Protein AF-A0A2H6FW26-F1 (afdb_monomer_lite)

Sequence (220 aa):
MKNLEIARVFNDIADILEIKGDNPFRIRAYRRAAQNIEGFAKDVAETPPDELKKIPGIGQDLAEKIREYTGTGRLEAYEELKKAVPPGLVSLLSIPGIGPRTAKMLFEKSKIKNIDDLERLAKKGKLRELHGIQAKTEEHILKGIAMIKRRAGRYPLGTVLPLAEDILTRLEKTAPVKDLYLAGSHSLDEIVDAARGLKTTGTSPLLTTQKALLSREDWA

pLDDT: mean 73.08, std 18.83, range [28.03, 91.94]

Secondary structure (DSSP, 8-state):
--HHHHHHHHHHHHHHHHHHT--HHHHHHHHHHHHHHHT-SS-TTTS-HHHHTTSTT--HHHHHHHHHHHHHS--HHHHHHHHHS-HHHHHHHTSTT--HHHHHHHHHHH---SHHHHHHHHHTTGGGGSTT--HHHHHHHHHHHHHHHHHTPPPPHHHHHHHHHHHHHHHHTTS--S------SS-TTSHHHHTT----------------S--TT---

Structure (mmCIF, N/CA/C/O backbone):
data_AF-A0A2H6FW26-F1
#
_entry.id   AF-A0A2H6FW26-F1
#
loop_
_atom_site.group_PDB
_atom_site.id
_atom_site.type_symbol
_atom_site.label_atom_id
_atom_site.label_alt_id
_atom_site.label_comp_id
_atom_site.label_asym_id
_atom_site.label_entity_id
_atom_site.label_seq_id
_atom_site.pdbx_PDB_ins_code
_atom_site.Cartn_x
_atom_site.Cartn_y
_atom_site.Cartn_z
_atom_site.occupancy
_atom_site.B_iso_or_equiv
_atom_site.auth_seq_id
_atom_site.auth_comp_id
_atom_site.auth_asym_id
_atom_site.auth_atom_id
_atom_site.pdbx_PDB_model_num
ATOM 1 N N . MET A 1 1 ? -4.421 -9.009 15.750 1.00 61.38 1 MET A N 1
ATOM 2 C CA . MET A 1 1 ? -4.084 -7.579 15.627 1.00 61.38 1 MET A CA 1
ATOM 3 C C . MET A 1 1 ? -4.414 -7.128 14.220 1.00 61.38 1 MET A C 1
ATOM 5 O O . MET A 1 1 ? -3.653 -7.428 13.304 1.00 61.38 1 MET A O 1
ATOM 9 N N . LYS A 1 2 ? -5.560 -6.465 14.041 1.00 77.12 2 LYS A N 1
ATOM 10 C CA . LYS A 1 2 ? -6.026 -5.990 12.722 1.00 77.12 2 LYS A CA 1
ATOM 11 C C . LYS A 1 2 ? -5.294 -4.724 12.249 1.00 77.12 2 LYS A C 1
ATOM 13 O O . LYS A 1 2 ? -5.394 -4.358 11.082 1.00 77.12 2 LYS A O 1
ATOM 18 N N . ASN A 1 3 ? -4.504 -4.092 13.121 1.00 86.31 3 ASN A N 1
ATOM 19 C CA . ASN A 1 3 ? -3.759 -2.860 12.835 1.00 86.31 3 ASN A CA 1
ATOM 20 C C . ASN A 1 3 ? -2.888 -2.962 11.579 1.00 86.31 3 ASN A C 1
ATOM 22 O O . ASN A 1 3 ? -2.952 -2.089 10.720 1.00 86.31 3 ASN A O 1
ATOM 26 N N . LEU A 1 4 ? -2.107 -4.041 11.445 1.00 85.94 4 LEU A N 1
ATOM 27 C CA . LEU A 1 4 ? -1.225 -4.238 10.289 1.00 85.94 4 LEU A CA 1
ATOM 28 C C . LEU A 1 4 ? -2.008 -4.376 8.980 1.00 85.94 4 LEU A C 1
ATOM 30 O O . LEU A 1 4 ? -1.555 -3.910 7.939 1.00 85.94 4 LEU A O 1
ATOM 34 N N . GLU A 1 5 ? -3.182 -5.001 9.019 1.00 85.81 5 GLU A N 1
ATOM 35 C CA . GLU A 1 5 ? -4.041 -5.139 7.842 1.00 85.81 5 GLU A CA 1
ATOM 36 C C . GLU A 1 5 ? -4.633 -3.788 7.436 1.00 85.81 5 GLU A C 1
ATOM 38 O O . GLU A 1 5 ? -4.546 -3.399 6.274 1.00 85.81 5 GLU A O 1
ATOM 43 N N . ILE A 1 6 ? -5.155 -3.031 8.401 1.00 87.94 6 ILE A N 1
ATOM 44 C CA . ILE A 1 6 ? -5.734 -1.702 8.165 1.00 87.94 6 ILE A CA 1
ATOM 45 C C . ILE A 1 6 ? -4.665 -0.728 7.655 1.00 87.94 6 ILE A C 1
ATOM 47 O O . ILE A 1 6 ? -4.899 -0.002 6.688 1.00 87.94 6 ILE A O 1
ATOM 51 N N . ALA A 1 7 ? -3.469 -0.749 8.248 1.00 90.19 7 ALA A N 1
ATOM 52 C CA . ALA A 1 7 ? -2.340 0.058 7.798 1.00 90.19 7 ALA A CA 1
ATOM 53 C C . ALA A 1 7 ? -1.936 -0.279 6.353 1.00 90.19 7 ALA A C 1
ATOM 55 O O . ALA A 1 7 ? -1.665 0.627 5.563 1.00 90.19 7 ALA A O 1
ATOM 56 N N . ARG A 1 8 ? -1.944 -1.565 5.970 1.00 87.75 8 ARG A N 1
ATOM 57 C CA . ARG A 1 8 ? -1.704 -1.983 4.578 1.00 87.75 8 ARG A CA 1
ATOM 58 C C . ARG A 1 8 ? -2.770 -1.441 3.633 1.00 87.75 8 ARG A C 1
ATOM 60 O O . ARG A 1 8 ? -2.416 -0.819 2.640 1.00 87.75 8 ARG A O 1
ATOM 67 N N . VAL A 1 9 ? -4.051 -1.587 3.969 1.00 88.56 9 VAL A N 1
ATOM 68 C CA . VAL A 1 9 ? -5.153 -1.064 3.141 1.00 88.56 9 VAL A CA 1
ATOM 69 C C . VAL A 1 9 ? -5.041 0.453 2.966 1.00 88.56 9 VAL A C 1
ATOM 71 O O . VAL A 1 9 ? -5.201 0.964 1.861 1.00 88.56 9 VAL A O 1
ATOM 74 N N . PHE A 1 10 ? -4.715 1.187 4.030 1.00 90.56 10 PHE A N 1
ATOM 75 C CA . PHE A 1 10 ? -4.558 2.642 3.967 1.00 90.56 10 PHE A CA 1
ATOM 76 C C . PHE A 1 10 ? -3.344 3.058 3.128 1.00 90.56 10 PHE A C 1
ATOM 78 O O . PHE A 1 10 ? -3.416 4.050 2.398 1.00 90.56 10 PHE A O 1
ATOM 85 N N . ASN A 1 11 ? -2.252 2.293 3.185 1.00 90.06 11 ASN A N 1
ATOM 86 C CA . ASN A 1 11 ? -1.113 2.486 2.294 1.00 90.06 11 ASN A CA 1
ATOM 87 C C . ASN A 1 11 ? -1.492 2.238 0.833 1.00 90.06 11 ASN A C 1
ATOM 89 O O . ASN A 1 11 ? -1.22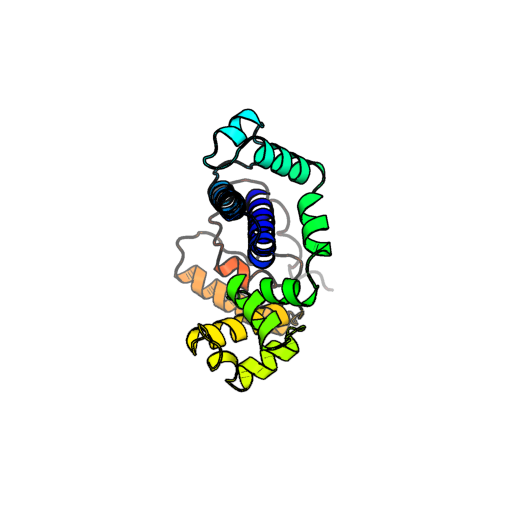7 3.108 0.007 1.00 90.06 11 ASN A O 1
ATOM 93 N N . ASP A 1 12 ? -2.192 1.145 0.530 1.00 87.50 12 ASP A N 1
ATOM 94 C CA . ASP A 1 12 ? -2.624 0.842 -0.836 1.00 87.50 12 ASP A CA 1
ATOM 95 C C . ASP A 1 12 ? -3.547 1.935 -1.402 1.00 87.50 12 ASP A C 1
ATOM 97 O O . ASP A 1 12 ? -3.447 2.302 -2.573 1.00 87.50 12 ASP A O 1
ATOM 101 N N . ILE A 1 13 ? -4.437 2.496 -0.574 1.00 89.06 13 ILE A N 1
ATOM 102 C CA . ILE A 1 13 ? -5.267 3.645 -0.962 1.00 89.06 13 ILE A CA 1
ATOM 103 C C . ILE A 1 13 ? -4.379 4.840 -1.312 1.00 89.06 13 ILE A C 1
ATOM 105 O O . ILE A 1 13 ? -4.580 5.462 -2.354 1.00 89.06 13 ILE A O 1
ATOM 109 N N . ALA A 1 14 ? -3.386 5.158 -0.478 1.00 90.56 14 ALA A N 1
ATOM 110 C CA . ALA A 1 14 ? -2.455 6.246 -0.759 1.00 90.56 14 ALA A CA 1
ATOM 111 C C . ALA A 1 14 ? -1.674 6.016 -2.065 1.00 90.56 14 ALA A C 1
ATOM 113 O O . ALA A 1 14 ? -1.535 6.952 -2.851 1.00 90.56 14 ALA A O 1
ATOM 114 N N . ASP A 1 15 ? -1.223 4.784 -2.318 1.00 87.94 15 ASP A N 1
ATOM 115 C CA . ASP A 1 15 ? -0.546 4.381 -3.554 1.00 87.94 15 ASP A CA 1
ATOM 116 C C . ASP A 1 15 ? -1.432 4.606 -4.787 1.00 87.94 15 ASP A C 1
ATOM 118 O O . ASP A 1 15 ? -1.005 5.220 -5.769 1.00 87.94 15 ASP A O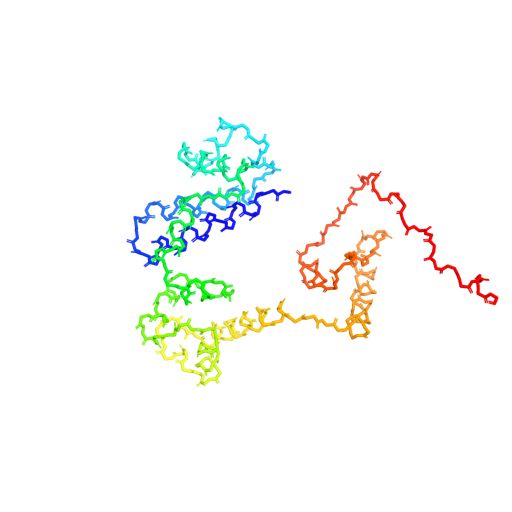 1
ATOM 122 N N . ILE A 1 16 ? -2.694 4.175 -4.726 1.00 86.94 16 ILE A N 1
ATOM 123 C CA . ILE A 1 16 ? -3.657 4.365 -5.816 1.00 86.94 16 ILE A CA 1
ATOM 124 C C . ILE A 1 16 ? -3.939 5.856 -6.055 1.00 86.94 16 ILE A C 1
ATOM 126 O O . ILE A 1 16 ? -3.930 6.313 -7.203 1.00 86.94 16 ILE A O 1
ATOM 130 N N . LEU A 1 17 ? -4.171 6.628 -4.990 1.00 88.12 17 LEU A N 1
ATOM 131 C CA . LEU A 1 17 ? -4.429 8.069 -5.080 1.00 88.12 17 LEU A CA 1
ATOM 132 C C . LEU A 1 17 ? -3.236 8.823 -5.682 1.00 88.12 17 LEU A C 1
ATOM 134 O O . LEU A 1 17 ? -3.426 9.724 -6.500 1.00 88.12 17 LEU A O 1
ATOM 138 N N . GLU A 1 18 ? -2.011 8.430 -5.332 1.00 88.56 18 GLU A N 1
ATOM 139 C CA . GLU A 1 18 ? -0.789 9.017 -5.881 1.00 88.56 18 GLU A CA 1
ATOM 140 C C . GLU A 1 18 ? -0.645 8.744 -7.380 1.00 88.56 18 GLU A C 1
ATOM 142 O O . GLU A 1 18 ? -0.315 9.651 -8.148 1.00 88.56 18 GLU A O 1
ATOM 147 N N . ILE A 1 19 ? -0.974 7.533 -7.835 1.00 84.31 19 ILE A N 1
ATOM 148 C CA . ILE A 1 19 ? -0.934 7.215 -9.267 1.00 84.31 19 ILE A CA 1
ATOM 149 C C . ILE A 1 19 ? -1.975 8.022 -10.047 1.00 84.31 19 ILE A C 1
ATOM 151 O O . ILE A 1 19 ? -1.656 8.585 -11.105 1.00 84.31 19 ILE A O 1
ATOM 155 N N . LYS A 1 20 ? -3.191 8.138 -9.500 1.00 83.06 20 LYS A N 1
ATOM 156 C CA . LYS A 1 20 ? -4.258 8.972 -10.071 1.00 83.06 20 LYS A CA 1
ATOM 157 C C . LYS A 1 20 ? -3.904 10.463 -10.084 1.00 83.06 20 LYS A C 1
ATOM 159 O O . LYS A 1 20 ? -4.521 11.208 -10.836 1.00 83.06 20 LYS A O 1
ATOM 164 N N . GLY A 1 21 ? -2.908 10.890 -9.305 1.00 83.56 21 GLY A N 1
ATOM 165 C CA . GLY A 1 21 ? -2.564 12.302 -9.154 1.00 83.56 21 GLY A CA 1
ATOM 166 C C . GLY A 1 21 ? -3.633 13.080 -8.387 1.00 83.56 21 GLY A C 1
ATOM 167 O O . GLY A 1 21 ? -3.876 14.242 -8.697 1.00 83.56 21 GLY A O 1
ATOM 168 N N . ASP A 1 22 ? -4.297 12.430 -7.425 1.00 88.06 22 ASP A N 1
ATOM 169 C CA . ASP A 1 22 ? -5.278 13.070 -6.544 1.00 88.06 22 ASP A CA 1
ATOM 170 C C . ASP A 1 22 ? -4.577 14.052 -5.574 1.00 88.06 22 ASP A C 1
ATOM 172 O O . ASP A 1 22 ? -3.360 14.253 -5.592 1.00 88.06 22 ASP A O 1
ATOM 176 N N . ASN A 1 23 ? -5.351 14.688 -4.701 1.00 89.81 23 ASN A N 1
ATOM 177 C CA . ASN A 1 23 ? -4.899 15.729 -3.800 1.00 89.81 23 ASN A CA 1
ATOM 178 C C . ASN A 1 23 ? -3.728 15.258 -2.894 1.00 89.81 23 ASN A C 1
ATOM 180 O O . ASN A 1 23 ? -3.915 14.364 -2.056 1.00 89.81 23 ASN A O 1
ATOM 184 N N . PRO A 1 24 ? -2.550 15.921 -2.949 1.00 89.00 24 PRO A N 1
ATOM 185 C CA . PRO A 1 24 ? -1.388 15.596 -2.116 1.00 89.00 24 PRO A CA 1
ATOM 186 C C . PRO A 1 24 ? -1.661 15.606 -0.608 1.00 89.00 24 PRO A C 1
ATOM 188 O O . PRO A 1 24 ? -1.008 14.884 0.146 1.00 89.00 24 PRO A O 1
ATOM 191 N N . PHE A 1 25 ? -2.615 16.417 -0.141 1.00 89.25 25 PHE A N 1
ATOM 192 C CA . PHE A 1 25 ? -3.015 16.444 1.266 1.00 89.25 25 PHE A CA 1
ATOM 193 C C . PHE A 1 25 ? -3.722 15.151 1.679 1.00 89.25 25 PHE A C 1
ATOM 195 O O . PHE A 1 25 ? -3.415 14.618 2.745 1.00 89.25 25 PHE A O 1
ATOM 202 N N . ARG A 1 26 ? -4.597 14.607 0.822 1.00 88.12 26 ARG A N 1
ATOM 203 C CA . ARG A 1 26 ? -5.293 13.336 1.081 1.00 88.12 26 ARG A CA 1
ATOM 204 C C . ARG A 1 26 ? -4.314 12.168 1.085 1.00 88.12 26 ARG A C 1
ATOM 206 O O . ARG A 1 26 ? -4.336 11.374 2.018 1.00 88.12 26 ARG A O 1
ATOM 213 N N . ILE A 1 27 ? -3.405 12.114 0.110 1.00 90.69 27 ILE A N 1
ATOM 214 C CA . ILE A 1 27 ? -2.361 11.076 0.036 1.00 90.69 27 ILE A CA 1
ATOM 215 C C . ILE A 1 27 ? -1.530 11.065 1.328 1.00 90.69 27 ILE A C 1
ATOM 217 O O . ILE A 1 27 ? -1.367 10.023 1.963 1.00 90.69 27 ILE A O 1
ATOM 221 N N . ARG A 1 28 ? -1.062 12.240 1.778 1.00 90.12 28 ARG A N 1
ATOM 222 C CA . ARG A 1 28 ? -0.306 12.361 3.036 1.00 90.12 28 ARG A CA 1
ATOM 223 C C . ARG A 1 28 ? -1.125 11.972 4.265 1.00 90.12 28 ARG A C 1
ATOM 225 O O . ARG A 1 28 ? -0.551 11.412 5.196 1.00 90.12 28 ARG A O 1
ATOM 232 N N . ALA A 1 29 ? -2.426 12.262 4.285 1.00 90.81 29 ALA A N 1
ATOM 233 C CA . ALA A 1 29 ? -3.304 11.873 5.384 1.00 90.81 29 ALA A CA 1
ATOM 234 C C . ALA A 1 29 ? -3.396 10.344 5.510 1.00 90.81 29 ALA A C 1
ATOM 236 O O . ALA A 1 29 ? -3.138 9.821 6.590 1.00 90.81 29 ALA A O 1
ATOM 237 N N . TYR A 1 30 ? -3.640 9.626 4.407 1.00 91.25 30 TYR A N 1
ATOM 238 C CA . TYR A 1 30 ? -3.675 8.157 4.408 1.00 91.25 30 TYR A CA 1
ATOM 239 C C . TYR A 1 30 ? -2.335 7.534 4.820 1.00 91.25 30 TYR A C 1
ATOM 241 O O . TYR A 1 30 ? -2.322 6.622 5.642 1.00 91.25 30 TYR A O 1
ATOM 249 N N . ARG A 1 31 ? -1.203 8.063 4.331 1.00 91.94 31 ARG A N 1
ATOM 250 C CA . ARG A 1 31 ? 0.136 7.589 4.735 1.00 91.94 31 ARG A CA 1
ATOM 251 C C . ARG A 1 31 ? 0.401 7.776 6.226 1.00 91.94 31 ARG A C 1
ATOM 253 O O . ARG A 1 31 ? 0.880 6.859 6.885 1.00 91.94 31 ARG A O 1
ATOM 260 N N . ARG A 1 32 ? 0.084 8.959 6.764 1.00 91.25 32 ARG A N 1
ATOM 261 C CA . ARG A 1 32 ? 0.253 9.242 8.197 1.00 91.25 32 ARG A CA 1
ATOM 262 C C . ARG A 1 32 ? -0.655 8.369 9.049 1.00 91.25 32 ARG A C 1
ATOM 264 O O . ARG A 1 32 ? -0.206 7.847 10.061 1.00 91.25 32 ARG A O 1
ATOM 271 N N . ALA A 1 33 ? -1.902 8.184 8.626 1.00 91.12 33 ALA A N 1
ATOM 272 C CA . ALA A 1 33 ? -2.829 7.297 9.307 1.00 91.12 33 ALA A CA 1
ATOM 273 C C . ALA A 1 33 ? -2.311 5.853 9.314 1.00 91.12 33 ALA A C 1
ATOM 275 O O . ALA A 1 33 ? -2.244 5.259 10.382 1.00 91.12 33 ALA A O 1
ATOM 276 N N . ALA A 1 34 ? -1.850 5.322 8.177 1.00 91.44 34 ALA A N 1
ATOM 277 C CA . ALA A 1 34 ? -1.265 3.984 8.110 1.00 91.44 34 ALA A CA 1
ATOM 278 C C . ALA A 1 34 ? -0.082 3.813 9.080 1.00 91.44 34 ALA A C 1
ATOM 280 O O . ALA A 1 34 ? -0.066 2.865 9.861 1.00 91.44 34 ALA A O 1
ATOM 281 N N . GLN A 1 35 ? 0.856 4.765 9.087 1.00 90.50 35 GLN A N 1
ATOM 282 C CA . GLN A 1 35 ? 2.019 4.741 9.978 1.00 90.50 35 GLN A CA 1
ATOM 283 C C . GLN A 1 35 ? 1.620 4.781 11.460 1.00 90.50 35 GLN A C 1
ATOM 285 O O . GLN A 1 35 ? 2.170 4.046 12.279 1.00 90.50 35 GLN A O 1
ATOM 290 N N . ASN A 1 36 ? 0.652 5.627 11.815 1.00 90.31 36 ASN A N 1
ATOM 291 C CA . ASN A 1 36 ? 0.217 5.762 13.200 1.00 90.31 36 ASN A CA 1
ATOM 292 C C . ASN A 1 36 ? -0.609 4.562 13.671 1.00 90.31 36 ASN A C 1
ATOM 294 O O . ASN A 1 36 ? -0.489 4.191 14.831 1.00 90.31 36 ASN A O 1
ATOM 298 N N . ILE A 1 37 ? -1.391 3.931 12.789 1.00 88.50 37 ILE A N 1
ATOM 299 C CA . ILE A 1 37 ? -2.123 2.688 13.081 1.00 88.50 37 ILE A CA 1
ATOM 300 C C . ILE A 1 37 ? -1.146 1.527 13.294 1.00 88.50 37 ILE A C 1
ATOM 302 O O . ILE A 1 37 ? -1.317 0.746 14.227 1.00 88.50 37 ILE A O 1
ATOM 306 N N . GLU A 1 38 ? -0.112 1.423 12.456 1.00 87.69 38 GLU A N 1
ATOM 307 C CA . GLU A 1 38 ? 0.923 0.392 12.573 1.00 87.69 38 GLU A CA 1
ATOM 308 C C . GLU A 1 38 ? 1.691 0.493 13.900 1.00 87.69 38 GLU A C 1
ATOM 310 O O . GLU A 1 38 ? 1.936 -0.524 14.545 1.00 87.69 38 GLU A O 1
ATOM 315 N N . GLY A 1 39 ? 2.014 1.714 14.337 1.00 83.62 39 GLY A N 1
ATOM 316 C CA . GLY A 1 39 ? 2.676 1.975 15.618 1.00 83.62 39 GLY A CA 1
ATOM 317 C C . GLY A 1 39 ? 1.744 2.042 16.833 1.00 83.62 39 GLY A C 1
ATOM 318 O O . GLY A 1 39 ? 2.217 2.300 17.942 1.00 83.62 39 GLY A O 1
ATOM 319 N N . PHE A 1 40 ? 0.431 1.861 16.660 1.00 84.69 40 PHE A N 1
ATOM 320 C CA . PHE A 1 40 ? -0.523 2.001 17.756 1.00 84.69 40 PHE A CA 1
ATOM 321 C C . PHE A 1 40 ? -0.506 0.766 18.661 1.00 84.69 40 PHE A C 1
ATOM 323 O O . PHE A 1 40 ? -0.671 -0.361 18.198 1.00 84.69 40 PHE A O 1
ATOM 330 N N . ALA A 1 41 ? -0.330 0.986 19.966 1.00 81.25 41 ALA A N 1
ATOM 331 C CA . ALA A 1 41 ? -0.168 -0.090 20.944 1.00 81.25 41 ALA A CA 1
ATOM 332 C C . ALA A 1 41 ? -1.448 -0.911 21.193 1.00 81.25 41 ALA A C 1
ATOM 334 O O . ALA A 1 41 ? -1.362 -2.065 21.605 1.00 81.25 41 ALA A O 1
ATOM 335 N N . LYS A 1 42 ? -2.630 -0.323 20.971 1.00 82.31 42 LYS A N 1
ATOM 336 C CA . LYS A 1 42 ? -3.929 -0.998 21.129 1.00 82.31 42 LYS A CA 1
ATOM 337 C C . LYS A 1 42 ? -4.454 -1.470 19.776 1.00 82.31 42 LYS A C 1
ATOM 339 O O . LYS A 1 42 ? -4.085 -0.910 18.746 1.00 82.31 42 LYS A O 1
ATOM 344 N N . ASP A 1 43 ? -5.343 -2.462 19.761 1.00 82.75 43 ASP A N 1
ATOM 345 C CA . ASP A 1 43 ? -6.017 -2.836 18.515 1.00 82.75 43 ASP A CA 1
ATOM 346 C C . ASP A 1 43 ? -7.005 -1.727 18.115 1.00 82.75 43 ASP A C 1
ATOM 348 O O . ASP A 1 43 ? -7.914 -1.370 18.873 1.00 82.75 43 ASP A O 1
ATOM 352 N N . VAL A 1 44 ? -6.831 -1.158 16.921 1.00 83.06 44 VAL A N 1
ATOM 353 C CA . VAL A 1 44 ? -7.729 -0.111 16.411 1.00 83.06 44 VAL A CA 1
ATOM 354 C C . VAL A 1 44 ? -9.150 -0.634 16.194 1.00 83.06 44 VAL A C 1
ATOM 356 O O . VAL A 1 44 ? -10.085 0.160 16.172 1.00 83.06 44 VAL A O 1
ATOM 359 N N . ALA A 1 45 ? -9.332 -1.954 16.080 1.00 79.56 45 ALA A N 1
ATOM 360 C CA . ALA A 1 45 ? -10.644 -2.584 15.987 1.00 79.56 45 ALA A CA 1
ATOM 361 C C . ALA A 1 45 ? -11.435 -2.545 17.299 1.00 79.56 45 ALA A C 1
ATOM 363 O O . ALA A 1 45 ? -12.662 -2.518 17.263 1.00 79.56 45 ALA A O 1
ATOM 364 N N . GLU A 1 46 ? -10.743 -2.531 18.438 1.00 82.31 46 GLU A N 1
ATOM 365 C CA . GLU A 1 46 ? -11.348 -2.505 19.777 1.00 82.31 46 GLU A CA 1
ATOM 366 C C . GLU A 1 46 ? -11.396 -1.086 20.361 1.00 82.31 46 GLU A C 1
ATOM 368 O O . GLU A 1 46 ? -11.974 -0.848 21.421 1.00 82.31 46 GLU A O 1
ATOM 373 N N . THR A 1 47 ? -10.792 -0.121 19.665 1.00 82.12 47 THR A N 1
ATOM 374 C CA . THR A 1 47 ? -10.674 1.258 20.129 1.00 82.12 47 THR A CA 1
ATOM 375 C C . THR A 1 47 ? -11.918 2.068 19.738 1.00 82.12 47 THR A C 1
ATOM 377 O O . THR A 1 47 ? -12.299 2.085 18.563 1.00 82.12 47 THR A O 1
ATOM 380 N N . PRO A 1 48 ? -12.562 2.783 20.679 1.00 82.19 48 PRO A N 1
ATOM 381 C CA . PRO A 1 48 ? -13.740 3.586 20.376 1.00 82.19 48 PRO A CA 1
ATOM 382 C C . PRO A 1 48 ? -13.411 4.783 19.458 1.00 82.19 48 PRO A C 1
ATOM 384 O O . PRO A 1 48 ? -12.290 5.302 19.485 1.00 82.19 48 PRO A O 1
ATOM 387 N N . PRO A 1 49 ? -14.387 5.294 18.678 1.00 76.50 49 PRO A N 1
ATOM 388 C CA . PRO A 1 49 ? -14.169 6.363 17.693 1.00 76.50 49 PRO A CA 1
ATOM 389 C C . PRO A 1 49 ? -13.531 7.631 18.259 1.00 76.50 49 PRO A C 1
ATOM 391 O O . PRO A 1 49 ? -12.714 8.264 17.594 1.00 76.50 49 PRO A O 1
ATOM 394 N N . ASP A 1 50 ? -13.891 8.001 19.485 1.00 80.75 50 ASP A N 1
ATOM 395 C CA . ASP A 1 50 ? -13.377 9.211 20.127 1.00 80.75 50 ASP A CA 1
ATOM 396 C C . ASP A 1 50 ? -11.911 9.076 20.539 1.00 80.75 50 ASP A C 1
ATOM 398 O O . ASP A 1 50 ? -11.204 10.075 20.642 1.00 80.75 50 ASP A O 1
ATOM 402 N N . GLU A 1 51 ? -11.431 7.848 20.741 1.00 82.56 51 GLU A N 1
ATOM 403 C CA . GLU A 1 51 ? -10.018 7.564 20.981 1.00 82.56 51 GLU A CA 1
ATOM 404 C C . GLU A 1 51 ? -9.250 7.419 19.659 1.00 82.56 51 GLU A C 1
ATOM 406 O O . GLU A 1 51 ? -8.140 7.935 19.552 1.00 82.56 51 GLU A O 1
ATOM 411 N N . LEU A 1 52 ? -9.868 6.865 18.606 1.00 82.56 52 LEU A N 1
ATOM 412 C CA . LEU A 1 52 ? -9.286 6.853 17.255 1.00 82.56 52 LEU A CA 1
ATOM 413 C C . LEU A 1 52 ? -9.020 8.271 16.726 1.00 82.56 52 LEU A C 1
ATOM 415 O O . LEU A 1 52 ? -7.965 8.524 16.153 1.00 82.56 52 LEU A O 1
ATOM 419 N N . LYS A 1 53 ? -9.933 9.218 16.974 1.00 84.38 53 LYS A N 1
ATOM 420 C CA . LYS A 1 53 ? -9.777 10.637 16.596 1.00 84.38 53 LYS A CA 1
ATOM 421 C C . LYS A 1 53 ? -8.644 11.357 17.339 1.00 84.38 53 LYS A C 1
ATOM 423 O O . LYS A 1 53 ? -8.227 12.431 16.913 1.00 84.38 53 LYS A O 1
ATOM 428 N N . LYS A 1 54 ? -8.152 10.805 18.456 1.00 85.06 54 LYS A N 1
ATOM 429 C CA . LYS A 1 54 ? -6.992 11.357 19.181 1.00 85.06 54 LYS A CA 1
ATOM 430 C C . LYS A 1 54 ? -5.670 10.960 18.532 1.00 85.06 54 LYS A C 1
ATOM 432 O O . LYS A 1 54 ? -4.645 11.566 18.838 1.00 85.06 54 LYS A O 1
ATOM 437 N N . ILE A 1 55 ? -5.678 9.962 17.647 1.00 82.94 55 ILE A N 1
ATOM 438 C CA . ILE A 1 55 ? -4.483 9.539 16.927 1.00 82.94 55 ILE A CA 1
ATOM 439 C C . ILE A 1 55 ? -4.115 10.641 15.919 1.00 82.94 55 ILE A C 1
ATOM 441 O O . ILE A 1 55 ? -4.948 11.022 15.089 1.00 82.94 55 ILE A O 1
ATOM 445 N N . PRO A 1 56 ? -2.873 11.159 15.947 1.00 81.94 56 PRO A N 1
ATOM 446 C CA . PRO A 1 56 ? -2.445 12.192 15.014 1.00 81.94 56 PRO A CA 1
ATOM 447 C C . PRO A 1 56 ? -2.709 11.784 13.560 1.00 81.94 56 PRO A C 1
ATOM 449 O O . PRO A 1 56 ? -2.380 10.682 13.134 1.00 81.94 56 PRO A O 1
ATOM 452 N N . GLY A 1 57 ? -3.310 12.669 12.768 1.00 81.62 57 GLY A N 1
ATOM 453 C CA . GLY A 1 57 ? -3.590 12.389 11.357 1.00 81.62 57 GLY A CA 1
ATOM 454 C C . GLY A 1 57 ? -4.794 11.480 11.081 1.00 81.62 57 GLY A C 1
ATOM 455 O O . GLY A 1 57 ? -5.097 11.281 9.907 1.00 81.62 57 GLY A O 1
ATOM 456 N N . ILE A 1 58 ? -5.511 10.992 12.101 1.00 85.69 58 ILE A N 1
ATOM 457 C CA . ILE A 1 58 ? -6.803 10.309 11.941 1.00 85.69 58 ILE A CA 1
ATOM 458 C C . ILE A 1 58 ? -7.924 11.294 12.282 1.00 85.69 58 ILE A C 1
ATOM 460 O O . ILE A 1 58 ? -8.210 11.577 13.440 1.00 85.69 58 ILE A O 1
ATOM 464 N N . GLY A 1 59 ? -8.548 11.849 11.242 1.00 85.19 59 GLY A N 1
ATOM 465 C CA . GLY A 1 59 ? -9.747 12.677 11.377 1.00 85.19 59 GLY A CA 1
ATOM 466 C C . GLY A 1 59 ? -11.030 11.845 11.446 1.00 85.19 59 GLY A C 1
ATOM 467 O O . GLY A 1 59 ? -10.995 10.616 11.444 1.00 85.19 59 GLY A O 1
ATOM 468 N N . GLN A 1 60 ? -12.178 12.526 11.438 1.00 85.50 60 GLN A N 1
ATOM 469 C CA . GLN A 1 60 ? -13.489 11.873 11.478 1.00 85.50 60 GLN A CA 1
ATOM 470 C C . GLN A 1 60 ? -13.715 10.901 10.306 1.00 85.50 60 GLN A C 1
ATOM 472 O O . GLN A 1 60 ? -14.072 9.754 10.551 1.00 85.50 60 GLN A O 1
ATOM 477 N N . ASP A 1 61 ? -13.415 11.319 9.072 1.00 87.12 61 ASP A N 1
ATOM 478 C CA . ASP A 1 61 ? -13.546 10.480 7.865 1.00 87.12 61 ASP A CA 1
ATOM 479 C C . ASP A 1 61 ? -12.711 9.188 7.965 1.00 87.12 61 ASP A C 1
ATOM 481 O O . ASP A 1 61 ? -13.198 8.083 7.745 1.00 87.12 61 ASP A O 1
ATOM 485 N N . LEU A 1 62 ? -11.448 9.300 8.390 1.00 87.88 62 LEU A N 1
ATOM 486 C CA . LEU A 1 62 ? -10.565 8.138 8.525 1.00 87.88 62 LEU A CA 1
ATOM 487 C C . LEU A 1 62 ? -11.000 7.211 9.668 1.00 87.88 62 LEU A C 1
ATOM 489 O O . LEU A 1 62 ? -10.924 5.995 9.515 1.00 87.88 62 LEU A O 1
ATOM 493 N N . ALA A 1 63 ? -11.487 7.757 10.786 1.00 88.12 63 ALA A N 1
ATOM 494 C CA . ALA A 1 63 ? -12.021 6.959 11.889 1.00 88.12 63 ALA A CA 1
ATOM 495 C C . ALA A 1 63 ? -13.288 6.184 11.482 1.00 88.12 63 ALA A C 1
ATOM 497 O O . ALA A 1 63 ? -13.469 5.034 11.885 1.00 88.12 63 ALA A O 1
ATOM 498 N N . GLU A 1 64 ? -14.154 6.782 10.661 1.00 88.12 64 GLU A N 1
ATOM 499 C CA . GLU A 1 64 ? -15.327 6.109 10.095 1.00 88.12 64 GLU A CA 1
ATOM 500 C C . GLU A 1 64 ? -14.918 4.970 9.153 1.00 88.12 64 GLU A C 1
ATOM 502 O O . GLU A 1 64 ? -15.422 3.858 9.299 1.00 88.12 64 GLU A O 1
ATOM 507 N N . LYS A 1 65 ? -13.917 5.188 8.291 1.00 88.06 65 LYS A N 1
ATOM 508 C CA . LYS A 1 65 ? -13.358 4.145 7.409 1.00 88.06 65 LYS A CA 1
ATOM 509 C C . LYS A 1 65 ? -12.724 2.982 8.166 1.00 88.06 65 LYS A C 1
ATOM 511 O O . LYS A 1 65 ? -12.872 1.830 7.767 1.00 88.06 65 LYS A O 1
ATOM 516 N N . ILE A 1 66 ? -12.033 3.260 9.272 1.00 87.06 66 ILE A N 1
ATOM 517 C CA . ILE 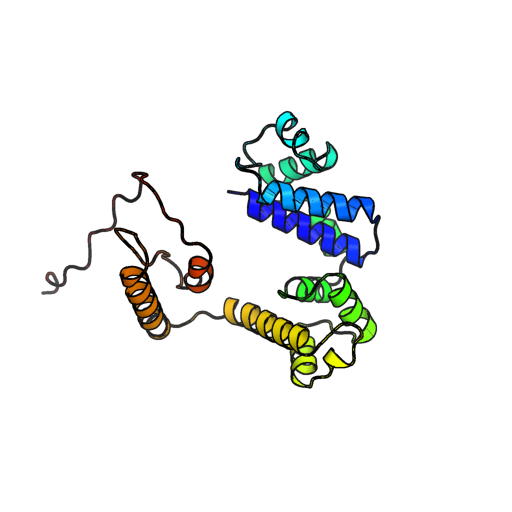A 1 66 ? -11.497 2.205 10.142 1.00 87.06 66 ILE A CA 1
ATOM 518 C C . ILE A 1 66 ? -12.645 1.351 10.688 1.00 87.06 66 ILE A C 1
ATOM 520 O O . ILE A 1 66 ? -12.552 0.128 10.644 1.00 87.06 66 ILE A O 1
ATOM 524 N N . ARG A 1 67 ? -13.745 1.970 11.138 1.00 86.12 67 ARG A N 1
ATOM 525 C CA . ARG A 1 67 ? -14.924 1.236 11.628 1.00 86.12 67 ARG A CA 1
ATOM 526 C C . ARG A 1 67 ? -15.625 0.416 10.555 1.00 86.12 67 ARG A C 1
ATOM 528 O O . ARG A 1 67 ? -16.037 -0.711 10.819 1.00 86.12 67 ARG A O 1
ATOM 535 N N . GLU A 1 68 ? -15.768 0.975 9.362 1.00 87.88 68 GLU A N 1
ATOM 536 C C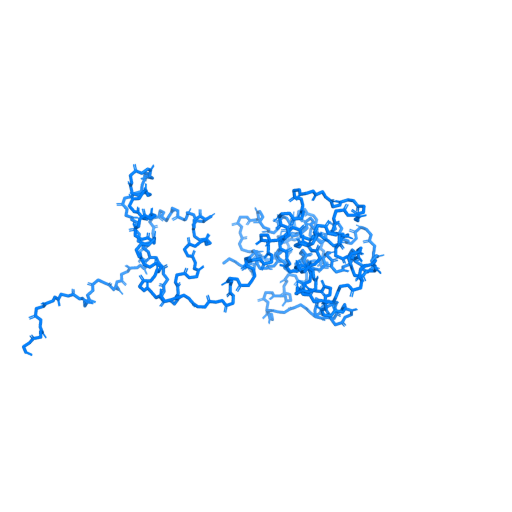A . GLU A 1 68 ? -16.329 0.264 8.214 1.00 87.88 68 GLU A CA 1
ATOM 537 C C . GLU A 1 68 ? -15.526 -1.015 7.941 1.00 87.88 68 GLU A C 1
ATOM 539 O O . GLU A 1 68 ? -16.095 -2.109 7.884 1.00 87.88 68 GLU A O 1
ATOM 544 N N . TYR A 1 69 ? -14.196 -0.897 7.897 1.00 87.31 69 TYR A N 1
ATOM 545 C CA . TYR A 1 69 ? -13.308 -2.034 7.685 1.00 87.31 69 TYR A CA 1
ATOM 546 C C . TYR A 1 69 ? -13.345 -3.040 8.839 1.00 87.31 69 TYR A C 1
ATOM 548 O O . TYR A 1 69 ? -13.319 -4.247 8.607 1.00 87.31 69 TYR A O 1
ATOM 556 N N . THR A 1 70 ? -13.427 -2.595 10.095 1.00 85.06 70 THR A N 1
ATOM 557 C CA . THR A 1 70 ? -13.439 -3.519 11.240 1.00 85.06 70 THR A CA 1
ATOM 558 C C . THR A 1 70 ? -14.750 -4.290 11.359 1.00 85.06 70 THR A C 1
ATOM 560 O O . THR A 1 70 ? -14.708 -5.450 11.778 1.00 85.06 70 THR A O 1
ATOM 563 N N . GLY A 1 71 ? -15.873 -3.682 10.959 1.00 82.69 71 GLY A N 1
ATOM 564 C CA . GLY A 1 71 ? -17.199 -4.301 10.959 1.00 82.69 71 GLY A CA 1
ATOM 565 C C . GLY A 1 71 ? -17.472 -5.199 9.751 1.00 82.69 71 GLY A C 1
ATOM 566 O O . GLY A 1 71 ? -18.010 -6.290 9.915 1.00 82.69 71 GLY A O 1
ATOM 567 N N . THR A 1 72 ? -17.091 -4.772 8.544 1.00 82.50 72 THR A N 1
ATOM 568 C CA . THR A 1 72 ? -17.410 -5.498 7.295 1.00 82.50 72 THR A CA 1
ATOM 569 C C . THR A 1 72 ? -16.243 -6.324 6.748 1.00 82.50 72 THR A C 1
ATOM 571 O O . THR A 1 72 ? -16.438 -7.200 5.905 1.00 82.50 72 THR A O 1
ATOM 574 N N . GLY A 1 73 ? -15.015 -6.050 7.201 1.00 81.62 73 GLY A N 1
ATOM 575 C CA . GLY A 1 73 ? -13.784 -6.602 6.628 1.00 81.62 73 GLY A CA 1
ATOM 576 C C . GLY A 1 73 ? -13.416 -6.008 5.265 1.00 81.62 73 GLY A C 1
ATOM 577 O O . GLY A 1 73 ? -12.481 -6.487 4.623 1.00 81.62 73 GLY A O 1
ATOM 578 N N . ARG A 1 74 ? -14.162 -5.007 4.785 1.00 82.31 74 ARG A N 1
ATOM 579 C CA . ARG A 1 74 ? -13.990 -4.385 3.471 1.00 82.31 74 ARG A CA 1
ATOM 580 C C . ARG A 1 74 ? -14.103 -2.873 3.598 1.00 82.31 74 ARG A C 1
ATOM 582 O O . ARG A 1 74 ? -14.610 -2.350 4.581 1.00 82.31 74 ARG A O 1
ATOM 589 N N . LEU A 1 75 ? -13.565 -2.170 2.612 1.00 86.81 75 LEU A N 1
ATOM 590 C CA . LEU A 1 75 ? -13.692 -0.724 2.521 1.00 86.81 75 LEU A CA 1
ATOM 591 C C . LEU A 1 75 ? -14.179 -0.393 1.117 1.00 86.81 75 LEU A C 1
ATOM 593 O O . LEU A 1 75 ? -13.441 -0.608 0.153 1.00 86.81 75 LEU A O 1
ATOM 597 N N . GLU A 1 76 ? -15.392 0.133 0.995 1.00 85.75 76 GLU A N 1
ATOM 598 C CA . GLU A 1 76 ? -16.017 0.409 -0.303 1.00 85.75 76 GLU A CA 1
ATOM 599 C C . GLU A 1 76 ? -15.149 1.354 -1.136 1.00 85.75 76 GLU A C 1
ATOM 601 O O . GLU A 1 76 ? -14.826 1.073 -2.291 1.00 85.75 76 GLU A O 1
ATOM 606 N N . ALA A 1 77 ? -14.632 2.408 -0.498 1.00 83.94 77 ALA A N 1
ATOM 607 C CA . ALA A 1 77 ? -13.723 3.356 -1.134 1.00 83.94 77 ALA A CA 1
ATOM 608 C C . ALA A 1 77 ? -12.465 2.681 -1.714 1.00 83.94 77 ALA A C 1
ATOM 610 O O . ALA A 1 77 ? -11.957 3.098 -2.753 1.00 83.94 77 ALA A O 1
ATOM 611 N N . TYR A 1 78 ? -11.946 1.633 -1.068 1.00 86.50 78 TYR A N 1
ATOM 612 C CA . TYR A 1 78 ? -10.790 0.894 -1.579 1.00 86.50 78 TYR A CA 1
ATOM 613 C C . TYR A 1 78 ? -11.162 0.006 -2.769 1.00 86.50 78 TYR A C 1
ATOM 615 O O . TYR A 1 78 ? -10.407 -0.067 -3.740 1.00 86.50 78 TYR A O 1
ATOM 623 N N . GLU A 1 79 ? -12.327 -0.643 -2.732 1.00 85.75 79 GLU A N 1
ATOM 624 C CA . GLU A 1 79 ? -12.807 -1.468 -3.843 1.00 85.75 79 GLU A CA 1
ATOM 625 C C . GLU A 1 79 ? -13.099 -0.637 -5.099 1.00 85.75 79 GLU A C 1
ATOM 627 O O . GLU A 1 79 ? -12.731 -1.034 -6.208 1.00 85.75 79 GLU A O 1
ATOM 632 N N . GLU A 1 80 ? -13.706 0.537 -4.941 1.00 86.44 80 GLU A N 1
ATOM 633 C CA . GLU A 1 80 ? -13.938 1.475 -6.042 1.00 86.44 80 GLU A CA 1
ATOM 634 C C . GLU A 1 80 ? -12.625 1.981 -6.644 1.00 86.44 80 GLU A C 1
ATOM 636 O O . GLU A 1 80 ? -12.447 1.983 -7.866 1.00 86.44 80 GLU A O 1
ATOM 641 N N . LEU A 1 81 ? -11.666 2.355 -5.792 1.00 85.19 81 LEU A N 1
ATOM 642 C CA . LEU A 1 81 ? -10.344 2.788 -6.235 1.00 85.19 81 LEU A CA 1
ATOM 643 C C . LEU A 1 81 ? -9.598 1.673 -6.974 1.00 85.19 81 LEU A C 1
ATOM 645 O O . LEU A 1 81 ? -8.971 1.945 -7.997 1.00 85.19 81 LEU A O 1
ATOM 649 N N . LYS A 1 82 ? -9.714 0.421 -6.520 1.00 81.56 82 LYS A N 1
ATOM 650 C CA . LYS A 1 82 ? -9.159 -0.745 -7.220 1.00 81.56 82 LYS A CA 1
ATOM 651 C C . LYS A 1 82 ? -9.752 -0.933 -8.611 1.00 81.56 82 LYS A C 1
ATOM 653 O O . LYS A 1 82 ? -9.001 -1.207 -9.540 1.00 81.56 82 LYS A O 1
ATOM 658 N N . LYS A 1 83 ? -11.068 -0.765 -8.776 1.00 83.19 83 LYS A N 1
ATOM 659 C CA . LYS A 1 83 ? -11.740 -0.880 -10.086 1.00 83.19 83 LYS A CA 1
ATOM 660 C C . LYS A 1 83 ? -11.315 0.222 -11.059 1.00 83.19 83 LYS A C 1
ATOM 662 O O . LYS A 1 83 ? -11.266 -0.011 -12.262 1.00 83.19 83 LYS A O 1
ATOM 667 N N . ALA A 1 84 ? -10.993 1.408 -10.545 1.00 80.06 84 ALA A N 1
ATOM 668 C CA . ALA A 1 84 ? -10.546 2.537 -11.356 1.00 80.06 84 ALA A CA 1
ATOM 669 C C . ALA A 1 84 ? -9.102 2.392 -11.878 1.00 80.06 84 ALA A C 1
ATOM 671 O O . ALA A 1 84 ? -8.703 3.135 -12.777 1.00 80.06 84 ALA A O 1
ATOM 672 N N . VAL A 1 85 ? -8.306 1.472 -11.321 1.00 77.94 85 VAL A N 1
ATOM 673 C CA . VAL A 1 85 ? -6.901 1.271 -11.693 1.00 77.94 85 VAL A CA 1
ATOM 674 C C . VAL A 1 85 ? -6.749 0.004 -12.544 1.00 77.94 85 VAL A C 1
ATOM 676 O O . VAL A 1 85 ? -7.263 -1.049 -12.172 1.00 77.94 85 VAL A O 1
ATOM 679 N N . PRO A 1 86 ? -6.006 0.047 -13.669 1.00 77.88 86 PRO A N 1
ATOM 680 C CA . PRO A 1 86 ? -5.743 -1.144 -14.468 1.00 77.88 86 PRO A CA 1
ATOM 681 C C . PRO A 1 86 ? -5.091 -2.268 -13.641 1.00 77.88 86 PRO A C 1
ATOM 683 O O . PRO A 1 86 ? -4.148 -2.003 -12.890 1.00 77.88 86 PRO A O 1
ATOM 686 N N . PRO A 1 87 ? -5.493 -3.540 -13.827 1.00 72.25 87 PRO A N 1
ATOM 687 C CA . PRO A 1 87 ? -5.004 -4.664 -13.017 1.00 72.25 87 PRO A CA 1
ATOM 688 C C . PRO A 1 87 ? -3.483 -4.852 -13.101 1.00 72.25 87 PRO A C 1
ATOM 690 O O . PRO A 1 87 ? -2.842 -5.269 -12.134 1.00 72.25 87 PRO A O 1
ATOM 693 N N . GLY A 1 88 ? -2.883 -4.483 -14.235 1.00 75.25 88 GLY A N 1
ATOM 694 C CA . GLY A 1 88 ? -1.435 -4.521 -14.401 1.00 75.25 88 GLY A CA 1
ATOM 695 C C . GLY A 1 88 ? -0.689 -3.577 -13.463 1.00 75.25 88 GLY A C 1
ATOM 696 O O . GLY A 1 88 ? 0.353 -3.928 -12.924 1.00 75.25 88 GLY A O 1
ATOM 697 N N . LEU A 1 89 ? -1.256 -2.405 -13.185 1.00 78.50 89 LEU A N 1
ATOM 698 C CA . LEU A 1 89 ? -0.651 -1.419 -12.297 1.00 78.50 89 LEU A CA 1
ATOM 699 C C . LEU A 1 89 ? -0.761 -1.837 -10.822 1.00 78.50 89 LEU A C 1
ATOM 701 O O . LEU A 1 89 ? 0.199 -1.686 -10.070 1.00 78.50 89 LEU A O 1
ATOM 705 N N . VAL A 1 90 ? -1.886 -2.449 -10.436 1.00 77.25 90 VAL A N 1
ATOM 706 C CA . VAL A 1 90 ? -2.064 -3.062 -9.105 1.00 77.25 90 VAL A CA 1
ATOM 707 C C . VAL A 1 90 ? -1.062 -4.203 -8.890 1.00 77.25 90 VAL A C 1
ATOM 709 O O . VAL A 1 90 ? -0.455 -4.323 -7.825 1.00 77.25 90 VAL A O 1
ATOM 712 N N . SER A 1 91 ? -0.827 -5.009 -9.929 1.00 77.62 91 SER A N 1
ATOM 713 C CA . SER A 1 91 ? 0.155 -6.098 -9.891 1.00 77.62 91 SER A CA 1
ATOM 714 C C . SER A 1 91 ? 1.584 -5.578 -9.704 1.00 77.62 91 SER A C 1
ATOM 716 O O . SER A 1 91 ? 2.360 -6.182 -8.970 1.00 77.62 91 SER A O 1
ATOM 718 N N . LEU A 1 92 ? 1.927 -4.444 -10.325 1.00 80.75 92 LEU A N 1
ATOM 719 C CA . LEU A 1 92 ? 3.234 -3.797 -10.164 1.00 80.75 92 LEU A CA 1
ATOM 720 C C . LEU A 1 92 ? 3.426 -3.210 -8.761 1.00 80.75 92 LEU A C 1
ATOM 722 O O . LEU A 1 92 ? 4.494 -3.383 -8.185 1.00 80.75 92 LEU A O 1
ATOM 726 N N . LEU A 1 93 ? 2.401 -2.559 -8.201 1.00 79.81 93 LEU A N 1
ATOM 727 C CA . LEU A 1 93 ? 2.424 -2.030 -6.829 1.00 79.81 93 LEU A CA 1
ATOM 728 C C . LEU A 1 93 ? 2.608 -3.120 -5.769 1.00 79.81 93 LEU A C 1
ATOM 730 O O . LEU A 1 93 ? 3.198 -2.879 -4.722 1.00 79.81 93 LEU A O 1
ATOM 734 N N . SER A 1 94 ? 2.131 -4.332 -6.052 1.00 75.50 94 SER A N 1
ATOM 735 C CA . SER A 1 94 ? 2.287 -5.468 -5.141 1.00 75.50 94 SER A CA 1
ATOM 736 C C . SER A 1 94 ? 3.746 -5.930 -5.018 1.00 75.50 94 SER A C 1
ATOM 738 O O . SER A 1 94 ? 4.069 -6.676 -4.095 1.00 75.50 94 SER A O 1
ATOM 740 N N . ILE A 1 95 ? 4.633 -5.519 -5.939 1.00 79.50 95 ILE A N 1
ATOM 741 C CA . ILE A 1 95 ? 6.046 -5.907 -5.953 1.00 79.50 95 ILE A CA 1
ATOM 742 C C . ILE A 1 95 ? 6.826 -5.068 -4.933 1.00 79.50 95 ILE A C 1
ATOM 744 O O . ILE A 1 95 ? 6.963 -3.853 -5.111 1.00 79.50 95 ILE A O 1
ATOM 748 N N . PRO A 1 96 ? 7.430 -5.699 -3.906 1.00 73.19 96 PRO A N 1
ATOM 749 C CA . PRO A 1 96 ? 8.277 -4.985 -2.963 1.00 73.19 96 PRO A CA 1
ATOM 750 C C . PRO A 1 96 ? 9.411 -4.250 -3.689 1.00 73.19 96 PRO A C 1
ATOM 752 O O . PRO A 1 96 ? 10.137 -4.844 -4.485 1.00 73.19 96 PRO A O 1
ATOM 755 N N . GLY A 1 97 ? 9.575 -2.960 -3.398 1.00 74.44 97 GLY A N 1
ATOM 756 C CA . GLY A 1 97 ? 10.577 -2.102 -4.039 1.00 74.44 97 GLY A CA 1
ATOM 757 C C . GLY A 1 97 ? 10.060 -1.291 -5.232 1.00 74.44 97 GLY A C 1
ATOM 758 O O . GLY A 1 97 ? 10.786 -0.421 -5.713 1.00 74.44 97 GLY A O 1
ATOM 759 N N . ILE A 1 98 ? 8.815 -1.502 -5.674 1.00 79.19 98 ILE A N 1
ATOM 760 C CA . ILE A 1 98 ? 8.154 -0.635 -6.655 1.00 79.19 98 ILE A CA 1
ATOM 761 C C . ILE A 1 98 ? 7.201 0.309 -5.925 1.00 79.19 98 ILE A C 1
ATOM 763 O O . ILE A 1 98 ? 6.145 -0.091 -5.454 1.00 79.19 98 ILE A O 1
ATOM 767 N N . GLY A 1 99 ? 7.579 1.584 -5.852 1.00 80.19 99 GLY A N 1
ATOM 768 C CA . GLY A 1 99 ? 6.692 2.640 -5.366 1.00 80.19 99 GLY A CA 1
ATOM 769 C C . GLY A 1 99 ? 5.702 3.126 -6.438 1.00 80.19 99 GLY A C 1
ATOM 770 O O . GLY A 1 99 ? 5.903 2.869 -7.629 1.00 80.19 99 GLY A O 1
ATOM 771 N N . PRO A 1 100 ? 4.687 3.915 -6.053 1.00 81.75 100 PRO A N 1
ATOM 772 C CA . PRO A 1 100 ? 3.606 4.372 -6.933 1.00 81.75 100 PRO A CA 1
ATOM 773 C C . PRO A 1 100 ? 4.117 5.228 -8.094 1.00 81.75 100 PRO A C 1
ATOM 775 O O . PRO A 1 100 ? 3.712 5.043 -9.243 1.00 81.75 100 PRO A O 1
ATOM 778 N N . ARG A 1 101 ? 5.099 6.097 -7.835 1.00 80.75 101 ARG A N 1
ATOM 779 C CA . ARG A 1 101 ? 5.767 6.901 -8.869 1.00 80.75 101 ARG A CA 1
ATOM 780 C C . ARG A 1 101 ? 6.480 6.038 -9.914 1.00 80.75 101 ARG A C 1
ATOM 782 O O . ARG A 1 101 ? 6.378 6.302 -11.111 1.00 80.75 101 ARG A O 1
ATOM 789 N N . THR A 1 102 ? 7.182 4.998 -9.464 1.00 81.44 102 THR A N 1
ATOM 790 C CA . THR A 1 102 ? 7.891 4.058 -10.342 1.00 81.44 102 THR A CA 1
ATOM 791 C C . THR A 1 102 ? 6.903 3.189 -11.114 1.00 81.44 102 THR A C 1
ATOM 793 O O . THR A 1 102 ? 7.065 3.026 -12.319 1.00 81.44 102 THR A O 1
ATOM 796 N N . ALA A 1 103 ? 5.847 2.693 -10.462 1.00 83.62 103 ALA A N 1
ATOM 797 C CA . ALA A 1 103 ? 4.785 1.913 -11.095 1.00 83.62 103 ALA A CA 1
ATOM 798 C C . ALA A 1 103 ? 4.102 2.703 -12.221 1.00 83.62 103 ALA A C 1
ATOM 800 O O . ALA A 1 103 ? 3.980 2.202 -13.339 1.00 83.62 103 ALA A O 1
ATOM 801 N N . LYS A 1 104 ? 3.746 3.970 -11.961 1.00 82.00 104 LYS A N 1
ATOM 802 C CA . LYS A 1 104 ? 3.187 4.880 -12.970 1.00 82.00 104 LYS A CA 1
ATOM 803 C C . LYS A 1 104 ? 4.140 5.072 -14.150 1.00 82.00 104 LYS A C 1
ATOM 805 O O . LYS A 1 104 ? 3.737 4.899 -15.295 1.00 82.00 104 LYS A O 1
ATOM 810 N N . MET A 1 105 ? 5.417 5.347 -13.880 1.00 82.56 105 MET A N 1
ATOM 811 C CA . MET A 1 105 ? 6.424 5.516 -14.930 1.00 82.56 105 MET A CA 1
ATOM 812 C C . MET A 1 105 ? 6.607 4.248 -15.781 1.00 82.56 105 MET A C 1
ATOM 814 O O . MET A 1 105 ? 6.709 4.349 -17.002 1.00 82.56 105 MET A O 1
ATOM 818 N N . LEU A 1 106 ? 6.650 3.065 -15.162 1.00 81.44 106 LEU A N 1
ATOM 819 C CA . LEU A 1 106 ? 6.778 1.779 -15.860 1.00 81.44 106 LEU A CA 1
ATOM 820 C C . LEU A 1 106 ? 5.559 1.488 -16.742 1.00 81.44 106 LEU A C 1
ATOM 822 O O . LEU A 1 106 ? 5.706 0.985 -17.860 1.00 81.44 106 LEU A O 1
ATOM 826 N N . PHE A 1 107 ? 4.369 1.837 -16.256 1.00 81.31 107 PHE A N 1
ATOM 827 C CA . PHE A 1 107 ? 3.126 1.675 -16.996 1.00 81.31 107 PHE A CA 1
ATOM 828 C C . PHE A 1 107 ? 3.042 2.634 -18.194 1.00 81.31 107 PHE A C 1
ATOM 830 O O . PHE A 1 107 ? 2.727 2.200 -19.300 1.00 81.31 107 PHE A O 1
ATOM 837 N N . GLU A 1 108 ? 3.386 3.912 -18.010 1.00 78.94 108 GLU A N 1
ATOM 838 C CA . GLU A 1 108 ? 3.321 4.934 -19.066 1.00 78.94 108 GLU A CA 1
ATOM 839 C C . GLU A 1 108 ? 4.433 4.781 -20.116 1.00 78.94 108 GLU A C 1
ATOM 841 O O . GLU A 1 108 ? 4.154 4.783 -21.315 1.00 78.94 108 GLU A O 1
ATOM 846 N N . LYS A 1 109 ? 5.697 4.629 -19.690 1.00 76.31 109 LYS A N 1
ATOM 847 C CA . LYS A 1 109 ? 6.854 4.624 -20.605 1.00 76.31 109 LYS A CA 1
ATOM 848 C C . LYS A 1 109 ? 7.100 3.271 -21.255 1.00 76.31 109 LYS A C 1
ATOM 850 O O . LYS A 1 109 ? 7.409 3.209 -22.441 1.00 76.31 109 LYS A O 1
ATOM 855 N N . SER A 1 110 ? 6.968 2.192 -20.489 1.00 68.88 110 SER A N 1
ATOM 856 C CA . SER A 1 110 ? 7.348 0.852 -20.946 1.00 68.88 110 SER A CA 1
ATOM 857 C C . SER A 1 110 ? 6.146 -0.020 -21.310 1.00 68.88 110 SER A C 1
ATOM 859 O O . SER A 1 110 ? 6.339 -1.151 -21.754 1.00 68.88 110 SER A O 1
ATOM 861 N N . LYS A 1 111 ? 4.911 0.488 -21.134 1.00 70.31 111 LYS A N 1
ATOM 862 C CA . LYS A 1 111 ? 3.642 -0.231 -21.372 1.00 70.31 111 LYS A CA 1
ATOM 863 C C . LYS A 1 111 ? 3.606 -1.616 -20.716 1.00 70.31 111 LYS A C 1
ATOM 865 O O . LYS A 1 111 ? 2.952 -2.531 -21.216 1.00 70.31 111 LYS A O 1
ATOM 870 N N . ILE A 1 112 ? 4.318 -1.771 -19.600 1.00 74.06 112 ILE A N 1
ATOM 871 C CA . ILE A 1 112 ? 4.412 -3.031 -18.867 1.00 74.06 112 ILE A CA 1
ATOM 872 C C . ILE A 1 112 ? 3.080 -3.246 -18.164 1.00 74.06 112 ILE A C 1
ATOM 874 O O . ILE A 1 112 ? 2.693 -2.461 -17.298 1.00 74.06 112 ILE A O 1
ATOM 878 N N . LYS A 1 113 ? 2.376 -4.309 -18.547 1.00 70.06 113 LYS A N 1
ATOM 879 C CA . LYS A 1 113 ? 1.095 -4.683 -17.938 1.00 70.06 113 LYS A CA 1
ATOM 880 C C . LYS A 1 113 ? 1.238 -5.858 -16.978 1.00 70.06 113 LYS A C 1
ATOM 882 O O . LYS A 1 113 ? 0.424 -5.985 -16.076 1.00 70.06 113 LYS A O 1
ATOM 887 N N . ASN A 1 114 ? 2.274 -6.681 -17.144 1.00 76.12 114 ASN A N 1
ATOM 888 C CA . ASN A 1 114 ? 2.413 -7.944 -16.427 1.00 76.12 114 ASN A CA 1
ATOM 889 C C . ASN A 1 114 ? 3.763 -8.045 -15.706 1.00 76.12 114 ASN A C 1
ATOM 891 O O . ASN A 1 114 ? 4.766 -7.468 -16.133 1.00 76.12 114 ASN A O 1
ATOM 895 N N . ILE A 1 115 ? 3.790 -8.846 -14.638 1.00 79.75 115 ILE A N 1
ATOM 896 C CA . ILE A 1 115 ? 4.998 -9.131 -13.848 1.00 79.75 115 ILE A CA 1
ATOM 897 C C . ILE A 1 115 ? 6.084 -9.786 -14.719 1.00 79.75 115 ILE A C 1
ATOM 899 O O . ILE A 1 115 ? 7.260 -9.451 -14.594 1.00 79.75 115 ILE A O 1
ATOM 903 N N . ASP A 1 116 ? 5.704 -10.666 -15.649 1.00 81.44 116 ASP A N 1
ATOM 904 C CA . ASP A 1 116 ? 6.658 -11.342 -16.538 1.00 81.44 116 ASP A CA 1
ATOM 905 C C . ASP A 1 116 ? 7.337 -10.380 -17.519 1.00 81.44 116 ASP A C 1
ATOM 907 O O . ASP A 1 116 ? 8.537 -10.488 -17.777 1.00 81.44 116 ASP A O 1
ATOM 911 N N . ASP A 1 117 ? 6.594 -9.402 -18.045 1.00 82.00 117 ASP A N 1
ATOM 912 C CA . ASP A 1 117 ? 7.159 -8.380 -18.928 1.00 82.00 117 ASP A CA 1
ATOM 913 C C . ASP A 1 117 ? 8.181 -7.520 -18.176 1.00 82.00 117 ASP A C 1
ATOM 915 O O . ASP A 1 117 ? 9.259 -7.235 -18.710 1.00 82.00 117 ASP A O 1
ATOM 919 N N . LEU A 1 118 ? 7.872 -7.168 -16.922 1.00 83.44 118 LEU A N 1
ATOM 920 C CA . LEU A 1 118 ? 8.796 -6.464 -16.040 1.00 83.44 118 LEU A CA 1
ATOM 921 C C . LEU A 1 118 ? 10.063 -7.290 -15.790 1.00 83.44 118 LEU A C 1
ATOM 923 O O . LEU A 1 118 ? 11.168 -6.764 -15.916 1.00 83.44 118 LEU A O 1
ATOM 927 N N . GLU A 1 119 ? 9.918 -8.580 -15.482 1.00 85.06 119 GLU A N 1
ATOM 928 C CA . GLU A 1 119 ? 11.045 -9.475 -15.214 1.00 85.06 119 GLU A CA 1
ATOM 929 C C . GLU A 1 119 ? 11.978 -9.590 -16.423 1.00 85.06 119 GLU A C 1
ATOM 931 O O . GLU A 1 119 ? 13.199 -9.506 -16.276 1.00 85.06 119 GLU A O 1
ATOM 936 N N . ARG A 1 120 ? 11.428 -9.737 -17.636 1.00 85.06 120 ARG A N 1
ATOM 937 C CA . ARG A 1 120 ? 12.243 -9.793 -18.859 1.00 85.06 120 ARG A CA 1
ATOM 938 C C . ARG A 1 120 ? 13.030 -8.505 -19.078 1.00 85.06 120 ARG A C 1
ATOM 940 O O . ARG A 1 120 ? 14.175 -8.573 -19.519 1.00 85.06 120 ARG A O 1
ATOM 947 N N . LEU A 1 121 ? 12.427 -7.344 -18.826 1.00 83.25 121 LEU A N 1
ATOM 948 C CA . LEU A 1 121 ? 13.099 -6.053 -18.997 1.00 83.25 121 LEU A CA 1
ATOM 949 C C . LEU A 1 121 ? 14.170 -5.827 -17.928 1.00 83.25 121 LEU A C 1
ATOM 951 O O . LEU A 1 121 ? 15.266 -5.383 -18.270 1.00 83.25 121 LEU A O 1
ATOM 955 N N . ALA A 1 122 ? 13.888 -6.214 -16.683 1.00 84.44 122 ALA A N 1
ATOM 956 C CA . ALA A 1 122 ? 14.843 -6.174 -15.580 1.00 84.44 122 ALA A CA 1
ATOM 957 C C . ALA A 1 122 ? 16.050 -7.091 -15.838 1.00 84.44 122 ALA A C 1
ATOM 959 O O . ALA A 1 122 ? 17.194 -6.680 -15.689 1.00 84.44 122 ALA A O 1
ATOM 960 N N . LYS A 1 123 ? 15.819 -8.321 -16.319 1.00 84.25 123 LYS A N 1
ATOM 961 C CA . LYS A 1 123 ? 16.894 -9.267 -16.678 1.00 84.25 123 LYS A CA 1
ATOM 962 C C . LYS A 1 123 ? 17.759 -8.785 -17.841 1.00 84.25 123 LYS A C 1
ATOM 964 O O . LYS A 1 123 ? 18.936 -9.117 -17.905 1.00 84.25 123 LYS A O 1
ATOM 969 N N . LYS A 1 124 ? 17.183 -8.009 -18.763 1.00 84.25 124 LYS A N 1
ATOM 970 C CA . LYS A 1 124 ? 17.901 -7.409 -19.898 1.00 84.25 124 LYS A CA 1
ATOM 971 C C . LYS A 1 124 ? 18.627 -6.107 -19.533 1.00 84.25 124 LYS A C 1
ATOM 973 O O . LYS A 1 124 ? 19.204 -5.497 -20.424 1.00 84.25 124 LYS A O 1
ATOM 978 N N . GLY A 1 125 ? 18.567 -5.654 -18.275 1.00 80.62 125 GLY A N 1
ATOM 979 C CA . GLY A 1 125 ? 19.176 -4.395 -17.830 1.00 80.62 125 GLY A CA 1
ATOM 980 C C . GLY A 1 125 ? 18.487 -3.136 -18.367 1.00 80.62 125 GLY A C 1
ATOM 981 O O . GLY A 1 125 ? 18.983 -2.029 -18.167 1.00 80.62 125 GLY A O 1
ATOM 982 N N . LYS A 1 126 ? 17.345 -3.284 -19.053 1.00 79.88 126 LYS A N 1
ATOM 983 C CA . LYS A 1 126 ? 16.642 -2.180 -19.726 1.00 79.88 126 LYS A CA 1
ATOM 984 C C . LYS A 1 126 ? 15.900 -1.271 -18.755 1.00 79.88 126 LYS A C 1
ATOM 986 O O . LYS A 1 126 ? 15.507 -0.173 -19.133 1.00 79.88 126 LYS A O 1
ATOM 991 N N . LEU A 1 127 ? 15.694 -1.695 -17.505 1.00 78.81 127 LEU A N 1
ATOM 992 C CA . LEU A 1 127 ? 15.067 -0.823 -16.513 1.00 78.81 127 LEU A CA 1
ATOM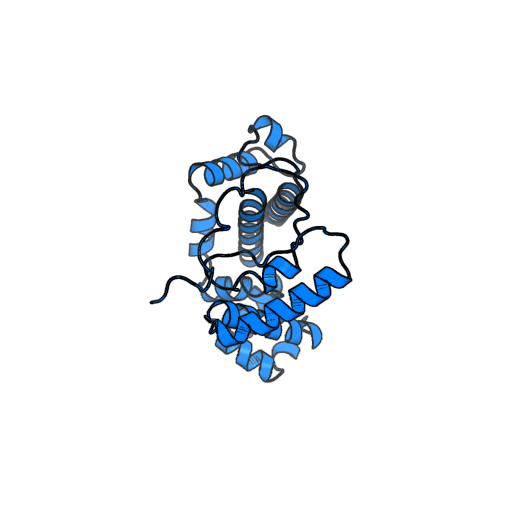 993 C C . LEU A 1 127 ? 15.998 0.317 -16.095 1.00 78.81 127 LEU A C 1
ATOM 995 O O . LEU A 1 127 ? 15.501 1.378 -15.738 1.00 78.81 127 LEU A O 1
ATOM 999 N N . ARG A 1 128 ? 17.321 0.144 -16.212 1.00 79.62 128 ARG A N 1
ATOM 1000 C CA . ARG A 1 128 ? 18.328 1.174 -15.891 1.00 79.62 128 ARG A CA 1
ATOM 1001 C C . ARG A 1 128 ? 18.290 2.386 -16.819 1.00 79.62 128 ARG A C 1
ATOM 1003 O O . ARG A 1 128 ? 18.755 3.455 -16.445 1.00 79.62 128 ARG A O 1
ATOM 1010 N N . GLU A 1 129 ? 17.744 2.224 -18.022 1.00 78.44 129 GLU A N 1
ATOM 1011 C CA . GLU A 1 129 ? 17.569 3.316 -18.988 1.00 78.44 129 GLU A CA 1
ATOM 1012 C C . GLU A 1 129 ? 16.464 4.294 -18.544 1.00 78.44 129 GLU A C 1
ATOM 1014 O O . GLU A 1 129 ? 16.368 5.416 -19.045 1.00 78.44 129 GLU A O 1
ATOM 1019 N N . LEU A 1 130 ? 15.623 3.894 -17.583 1.00 77.75 130 LEU A N 1
ATOM 1020 C CA . LEU A 1 130 ? 14.556 4.729 -17.050 1.00 77.75 130 LEU A CA 1
ATOM 1021 C C . LEU A 1 130 ? 15.069 5.625 -15.919 1.00 77.75 130 LEU A C 1
ATOM 1023 O O . LEU A 1 130 ? 15.706 5.183 -14.963 1.00 77.75 130 LEU A O 1
ATOM 1027 N N . HIS A 1 131 ? 14.712 6.906 -16.004 1.00 71.06 131 HIS A N 1
ATOM 1028 C CA . HIS A 1 131 ? 15.077 7.914 -15.014 1.00 71.06 131 HIS A CA 1
ATOM 1029 C C . HIS A 1 131 ? 14.645 7.505 -13.593 1.00 71.06 131 HIS A C 1
ATOM 1031 O O . HIS A 1 131 ? 13.456 7.346 -13.324 1.00 71.06 131 HIS A O 1
ATOM 1037 N N . GLY A 1 132 ? 15.613 7.358 -12.683 1.00 74.12 132 GLY A N 1
ATOM 1038 C CA . GLY A 1 132 ? 15.378 6.995 -11.280 1.00 74.12 132 GLY A CA 1
ATOM 1039 C C . GLY A 1 132 ? 15.535 5.506 -10.944 1.00 74.12 132 GLY A C 1
ATOM 1040 O O . GLY A 1 132 ? 15.444 5.154 -9.769 1.00 74.12 132 GLY A O 1
ATOM 1041 N N . ILE A 1 133 ? 15.811 4.631 -11.921 1.00 79.56 133 ILE A N 1
ATOM 1042 C CA . ILE A 1 133 ? 16.123 3.218 -11.662 1.00 79.56 133 ILE A CA 1
ATOM 1043 C C . ILE A 1 133 ? 17.630 2.996 -11.787 1.00 79.56 133 ILE A C 1
ATOM 1045 O O . ILE A 1 133 ? 18.211 3.082 -12.863 1.00 79.56 133 ILE A O 1
ATOM 1049 N N . GLN A 1 134 ? 18.266 2.678 -10.663 1.00 83.38 134 GLN A N 1
ATOM 1050 C CA . GLN A 1 134 ? 19.674 2.289 -10.614 1.00 83.38 134 GLN A CA 1
ATOM 1051 C C . GLN A 1 134 ? 19.814 0.765 -10.558 1.00 83.38 134 GLN A C 1
ATOM 1053 O O . GLN A 1 134 ? 18.848 0.053 -10.279 1.00 83.38 134 GLN A O 1
ATOM 1058 N N . ALA A 1 135 ? 21.037 0.258 -10.745 1.00 83.00 135 ALA A N 1
ATOM 1059 C CA . ALA A 1 135 ? 21.332 -1.176 -10.676 1.00 83.00 135 ALA A CA 1
ATOM 1060 C C . ALA A 1 135 ? 20.832 -1.828 -9.371 1.00 83.00 135 ALA A C 1
ATOM 1062 O O . ALA A 1 135 ? 20.251 -2.908 -9.403 1.00 83.00 135 ALA A O 1
ATOM 1063 N N . LYS A 1 136 ? 20.973 -1.132 -8.234 1.00 84.00 136 LYS A N 1
ATOM 1064 C CA . LYS A 1 136 ? 20.483 -1.609 -6.932 1.00 84.00 136 LYS A CA 1
ATOM 1065 C C . LYS A 1 136 ? 18.956 -1.714 -6.889 1.00 84.00 136 LYS A C 1
ATOM 1067 O O . LYS A 1 136 ? 18.418 -2.698 -6.394 1.00 84.00 136 LYS A O 1
ATOM 1072 N N . THR A 1 137 ? 18.251 -0.726 -7.435 1.00 82.44 137 THR A N 1
ATOM 1073 C CA . THR A 1 137 ? 16.784 -0.740 -7.517 1.00 82.44 137 THR A CA 1
ATOM 1074 C C . THR A 1 137 ? 16.297 -1.867 -8.423 1.00 82.44 137 THR A C 1
ATOM 1076 O O . THR A 1 137 ? 15.364 -2.574 -8.063 1.00 82.44 137 THR A O 1
ATOM 1079 N N . GLU A 1 138 ? 16.949 -2.088 -9.566 1.00 84.31 138 GLU A N 1
ATOM 1080 C CA . GLU A 1 138 ? 16.631 -3.201 -10.468 1.00 84.31 138 GLU A CA 1
ATOM 1081 C C . GLU A 1 138 ? 16.839 -4.565 -9.792 1.00 84.31 138 GLU A C 1
ATOM 1083 O O . GLU A 1 138 ? 15.975 -5.437 -9.879 1.00 84.31 138 GLU A O 1
ATOM 1088 N N . GLU A 1 139 ? 17.939 -4.736 -9.054 1.00 86.19 139 GLU A N 1
ATOM 1089 C CA . GLU A 1 139 ? 18.192 -5.948 -8.271 1.00 86.19 139 GLU A CA 1
ATOM 1090 C C . GLU A 1 139 ? 17.112 -6.165 -7.200 1.00 86.19 139 GLU A C 1
ATOM 1092 O O . GLU A 1 139 ? 16.620 -7.280 -7.019 1.00 86.19 139 GLU A O 1
ATOM 1097 N N . HIS A 1 140 ? 16.700 -5.098 -6.510 1.00 85.31 140 HIS A N 1
ATOM 1098 C CA . HIS A 1 140 ? 15.617 -5.153 -5.528 1.00 85.31 140 HIS A CA 1
ATOM 1099 C C . HIS A 1 140 ? 14.283 -5.548 -6.174 1.00 85.31 140 HIS A C 1
ATOM 1101 O O . HIS A 1 140 ? 13.572 -6.387 -5.623 1.00 85.31 140 HIS A O 1
ATOM 1107 N N . ILE A 1 141 ? 13.974 -5.014 -7.359 1.00 84.50 141 ILE A N 1
ATOM 1108 C CA . ILE A 1 141 ? 12.778 -5.380 -8.126 1.00 84.50 141 ILE A CA 1
ATOM 1109 C C . ILE A 1 141 ? 12.825 -6.862 -8.514 1.00 84.50 141 ILE A C 1
ATOM 1111 O O . ILE A 1 141 ? 11.854 -7.578 -8.289 1.00 84.50 141 ILE A O 1
ATOM 1115 N N . LEU A 1 142 ? 13.954 -7.358 -9.034 1.00 86.12 142 LEU A N 1
ATOM 1116 C CA . LEU A 1 142 ? 14.125 -8.778 -9.371 1.00 86.12 142 LEU A CA 1
ATOM 1117 C C . LEU A 1 142 ? 13.942 -9.686 -8.149 1.00 86.12 142 LEU A C 1
ATOM 1119 O O . LEU A 1 142 ? 13.272 -10.716 -8.242 1.00 86.12 142 LEU A O 1
ATOM 1123 N N . LYS A 1 143 ? 14.484 -9.290 -6.990 1.00 85.50 143 LYS A N 1
ATOM 1124 C CA . LYS A 1 143 ? 14.263 -9.994 -5.717 1.00 85.50 143 LYS A CA 1
ATOM 1125 C C . LYS A 1 143 ? 12.786 -9.977 -5.310 1.00 85.50 143 LYS A C 1
ATOM 1127 O O . LYS A 1 143 ? 12.272 -11.013 -4.895 1.00 85.50 143 LYS A O 1
ATOM 1132 N N . GLY A 1 144 ? 12.095 -8.846 -5.467 1.00 83.12 144 GLY A N 1
ATOM 1133 C CA . GLY A 1 144 ? 10.661 -8.711 -5.192 1.00 83.12 144 GLY A CA 1
ATOM 1134 C C . GLY A 1 144 ? 9.797 -9.612 -6.080 1.00 83.12 144 GLY A C 1
ATOM 1135 O O . GLY A 1 144 ? 8.944 -10.342 -5.577 1.00 83.12 144 GLY A O 1
ATOM 1136 N N . ILE A 1 145 ? 10.075 -9.640 -7.388 1.00 84.38 145 ILE A N 1
ATOM 1137 C CA . ILE A 1 145 ? 9.421 -10.539 -8.355 1.00 84.38 145 ILE A CA 1
ATOM 1138 C C . ILE A 1 145 ? 9.653 -12.002 -7.961 1.00 84.38 145 ILE A C 1
ATOM 1140 O O . ILE A 1 145 ? 8.706 -12.789 -7.909 1.00 84.38 145 ILE A O 1
ATOM 1144 N N . ALA A 1 146 ? 10.899 -12.368 -7.644 1.00 82.81 146 ALA A N 1
ATOM 1145 C CA . ALA A 1 146 ? 11.233 -13.720 -7.212 1.00 82.81 146 ALA A CA 1
ATOM 1146 C C . ALA A 1 146 ? 10.488 -14.106 -5.927 1.00 82.81 146 ALA A C 1
ATOM 1148 O O . ALA A 1 146 ? 10.023 -15.236 -5.813 1.00 82.81 146 ALA A O 1
ATOM 1149 N N . MET A 1 147 ? 10.323 -13.180 -4.979 1.00 77.44 147 MET A N 1
ATOM 1150 C CA . MET A 1 147 ? 9.577 -13.419 -3.742 1.00 77.44 147 MET A CA 1
ATOM 1151 C C . MET A 1 147 ? 8.094 -13.701 -4.009 1.00 77.44 147 MET A C 1
ATOM 1153 O O . MET A 1 147 ? 7.549 -14.653 -3.454 1.00 77.44 147 MET A O 1
ATOM 1157 N N . ILE A 1 148 ? 7.454 -12.937 -4.899 1.00 75.38 148 ILE A N 1
ATOM 1158 C CA . ILE A 1 148 ? 6.052 -13.166 -5.284 1.00 75.38 148 ILE A CA 1
ATOM 1159 C C . ILE A 1 148 ? 5.892 -14.514 -5.987 1.00 75.38 148 ILE A C 1
ATOM 1161 O O . ILE A 1 148 ? 5.003 -15.286 -5.636 1.00 75.38 148 ILE A O 1
ATOM 1165 N N . LYS A 1 149 ? 6.787 -14.843 -6.928 1.00 73.94 149 LYS A N 1
ATOM 1166 C CA . LYS A 1 149 ? 6.767 -16.145 -7.612 1.00 73.94 149 LYS A CA 1
ATOM 1167 C C . LYS A 1 149 ? 7.018 -17.311 -6.653 1.00 73.94 149 LYS A C 1
ATOM 1169 O O . LYS A 1 149 ? 6.414 -18.365 -6.812 1.00 73.94 149 LYS A O 1
ATOM 1174 N N . ARG A 1 150 ? 7.863 -17.119 -5.634 1.00 69.00 150 ARG A N 1
ATOM 1175 C CA . ARG A 1 150 ? 8.123 -18.121 -4.589 1.00 69.00 150 ARG A CA 1
ATOM 1176 C C . ARG A 1 150 ? 6.932 -18.324 -3.655 1.00 69.00 150 ARG A C 1
ATOM 1178 O O . ARG A 1 150 ? 6.684 -19.465 -3.299 1.00 69.00 150 ARG A O 1
ATOM 1185 N N . ARG A 1 151 ? 6.180 -17.268 -3.311 1.00 62.53 151 ARG A N 1
ATOM 1186 C CA . ARG A 1 151 ? 4.947 -17.365 -2.500 1.00 62.53 151 ARG A CA 1
ATOM 1187 C C . ARG A 1 151 ? 3.828 -18.160 -3.180 1.00 62.53 151 ARG A C 1
ATOM 1189 O O . ARG A 1 151 ? 2.942 -18.652 -2.498 1.00 62.53 151 ARG A O 1
ATOM 1196 N N . ALA A 1 152 ? 3.866 -18.302 -4.504 1.00 54.22 152 ALA A N 1
ATOM 1197 C CA . ALA A 1 152 ? 2.927 -19.145 -5.243 1.00 54.22 152 ALA A CA 1
ATOM 1198 C C . ALA A 1 152 ? 3.330 -20.637 -5.276 1.00 54.22 152 ALA A C 1
ATOM 1200 O O . ALA A 1 152 ? 2.553 -21.466 -5.748 1.00 54.22 152 ALA A O 1
ATOM 1201 N N . GLY A 1 153 ? 4.537 -20.993 -4.817 1.00 54.38 153 GLY A N 1
ATOM 1202 C CA . GLY A 1 153 ? 5.070 -22.352 -4.891 1.00 54.38 153 GLY A CA 1
ATOM 1203 C C . GLY A 1 153 ? 4.979 -23.091 -3.559 1.00 54.38 153 GLY A C 1
ATOM 1204 O O . GLY A 1 153 ? 5.566 -22.660 -2.573 1.00 54.38 153 GLY A O 1
ATOM 1205 N N . ARG A 1 154 ? 4.304 -24.247 -3.544 1.00 58.12 154 ARG A N 1
ATOM 1206 C CA . ARG A 1 154 ? 4.420 -25.225 -2.451 1.00 58.12 154 ARG A CA 1
ATOM 1207 C C . ARG A 1 154 ? 5.745 -25.972 -2.582 1.00 58.12 154 ARG A C 1
ATOM 1209 O O . ARG A 1 154 ? 6.050 -26.481 -3.659 1.00 58.12 154 ARG A O 1
ATOM 1216 N N . TYR A 1 155 ? 6.500 -26.077 -1.492 1.00 62.19 155 TYR A N 1
ATOM 1217 C CA . TYR A 1 155 ? 7.743 -26.851 -1.453 1.00 62.19 155 TYR A CA 1
ATOM 1218 C C . TYR A 1 155 ? 7.532 -28.192 -0.734 1.00 62.19 155 TYR A C 1
ATOM 1220 O O . TYR A 1 155 ? 6.824 -28.227 0.275 1.00 62.19 155 TYR A O 1
ATOM 1228 N N . PRO A 1 156 ? 8.139 -29.298 -1.210 1.00 65.75 156 PRO A N 1
ATOM 1229 C CA . PRO A 1 156 ? 8.086 -30.577 -0.510 1.00 65.75 156 PRO A CA 1
ATOM 1230 C C . PRO A 1 156 ? 8.675 -30.476 0.901 1.00 65.75 156 PRO A C 1
ATOM 1232 O O . PRO A 1 156 ? 9.755 -29.912 1.091 1.00 65.75 156 PRO A O 1
ATOM 1235 N N . LEU A 1 157 ? 7.998 -31.082 1.882 1.00 62.44 157 LEU A N 1
ATOM 1236 C CA . LEU A 1 157 ? 8.414 -31.045 3.288 1.00 62.44 157 LEU A CA 1
ATOM 1237 C C . LEU A 1 157 ? 9.849 -31.554 3.480 1.00 62.44 157 LEU A C 1
ATOM 1239 O O . LEU A 1 157 ? 10.634 -30.913 4.169 1.00 62.44 157 LEU A O 1
ATOM 1243 N N . GLY A 1 158 ? 10.223 -32.642 2.798 1.00 71.94 158 GLY A N 1
ATOM 1244 C CA . GLY A 1 158 ? 11.573 -33.211 2.875 1.00 71.94 158 GLY A CA 1
ATOM 1245 C C . GLY A 1 158 ? 12.688 -32.283 2.376 1.00 71.94 158 GLY A C 1
ATOM 1246 O O . GLY A 1 158 ? 13.843 -32.484 2.728 1.00 71.94 158 GLY A O 1
ATOM 1247 N N . THR A 1 159 ? 12.363 -31.254 1.588 1.00 71.94 159 THR A N 1
ATOM 1248 C CA . THR A 1 159 ? 13.338 -30.254 1.127 1.00 71.94 159 THR A CA 1
ATOM 1249 C C . THR A 1 159 ? 13.509 -29.118 2.132 1.00 71.94 159 THR A C 1
ATOM 1251 O O . THR A 1 159 ? 14.617 -28.617 2.301 1.00 71.94 159 THR A O 1
ATOM 1254 N N . VAL A 1 160 ? 12.427 -28.688 2.788 1.00 74.25 160 VAL A N 1
ATOM 1255 C CA . VAL A 1 160 ? 12.439 -27.488 3.645 1.00 74.25 160 VAL A CA 1
ATOM 1256 C C . VAL A 1 160 ? 12.678 -27.825 5.116 1.00 74.25 160 VAL A C 1
ATOM 1258 O O . VAL A 1 160 ? 13.306 -27.033 5.813 1.00 74.25 160 VAL A O 1
ATOM 1261 N N . LEU A 1 161 ? 12.236 -28.995 5.589 1.00 75.81 161 LEU A N 1
ATOM 1262 C CA . LEU A 1 161 ? 12.382 -29.406 6.988 1.00 75.81 161 LEU A CA 1
ATOM 1263 C C . LEU A 1 161 ? 13.851 -29.419 7.461 1.00 75.81 161 LEU A C 1
ATOM 1265 O O . LEU A 1 161 ? 14.119 -28.768 8.468 1.00 75.81 161 LEU A O 1
ATOM 1269 N N . PRO A 1 162 ? 14.826 -29.995 6.721 1.00 81.31 162 PRO A N 1
ATOM 1270 C CA . PRO A 1 162 ? 16.226 -29.978 7.158 1.00 81.31 162 PRO A CA 1
ATOM 1271 C C . PRO A 1 162 ? 16.807 -28.559 7.265 1.00 81.31 162 PRO A C 1
ATOM 1273 O O . PRO A 1 162 ? 17.631 -28.271 8.129 1.00 81.31 162 PRO A O 1
ATOM 1276 N N . LEU A 1 163 ? 16.365 -27.647 6.390 1.00 80.25 163 LEU A N 1
ATOM 1277 C CA . LEU A 1 163 ? 16.788 -26.246 6.421 1.00 80.25 163 LEU A CA 1
ATOM 1278 C C . LEU A 1 163 ? 16.202 -25.511 7.633 1.00 80.25 163 LEU A C 1
ATOM 1280 O O . LEU A 1 163 ? 16.890 -24.711 8.264 1.00 80.25 163 LEU A O 1
ATOM 1284 N N . ALA A 1 164 ? 14.937 -25.775 7.960 1.00 75.19 164 ALA A N 1
ATOM 1285 C CA . ALA A 1 164 ? 14.288 -25.203 9.132 1.00 75.19 164 ALA A CA 1
ATOM 1286 C C . ALA A 1 164 ? 14.914 -25.703 10.441 1.00 75.19 164 ALA A C 1
ATOM 1288 O O . ALA A 1 164 ? 15.117 -24.908 11.357 1.00 75.19 164 ALA A O 1
ATOM 1289 N N . GLU A 1 165 ? 15.276 -26.985 10.505 1.00 80.38 165 GLU A N 1
ATOM 1290 C CA . GLU A 1 165 ? 15.992 -27.581 11.638 1.00 80.38 165 GLU A CA 1
ATOM 1291 C C . GLU A 1 165 ? 17.396 -26.976 11.826 1.00 80.38 165 GLU A C 1
ATOM 1293 O O . GLU A 1 165 ? 17.787 -26.680 12.958 1.00 80.38 165 GLU A O 1
ATOM 1298 N N . ASP A 1 166 ? 18.141 -26.698 10.745 1.00 81.88 166 ASP A N 1
ATOM 1299 C CA . ASP A 1 166 ? 19.438 -25.999 10.836 1.00 81.88 166 ASP A CA 1
ATOM 1300 C C . ASP A 1 166 ? 19.276 -24.570 11.385 1.00 81.88 166 ASP A C 1
ATOM 1302 O O . ASP A 1 166 ? 20.032 -24.139 12.260 1.00 81.88 166 ASP A O 1
ATOM 1306 N N . ILE A 1 167 ? 18.256 -23.833 10.928 1.00 82.62 167 ILE A N 1
ATOM 1307 C CA . ILE A 1 167 ? 17.946 -22.494 11.454 1.00 82.62 167 ILE A CA 1
ATOM 1308 C C . ILE A 1 167 ? 17.609 -22.567 12.949 1.00 82.62 167 ILE A C 1
ATOM 1310 O O . ILE A 1 167 ? 18.146 -21.773 13.724 1.00 82.62 167 ILE A O 1
ATOM 1314 N N . LEU A 1 168 ? 16.769 -23.523 13.359 1.00 80.12 168 LEU A N 1
ATOM 1315 C CA . LEU A 1 168 ? 16.399 -23.739 14.760 1.00 80.12 168 LEU A CA 1
ATOM 1316 C C . LEU A 1 168 ? 17.642 -23.995 15.622 1.00 80.12 168 LEU A C 1
ATOM 1318 O O . LEU A 1 168 ? 17.867 -23.291 16.603 1.00 80.12 168 LEU A O 1
ATOM 1322 N N . THR A 1 169 ? 18.514 -24.902 15.174 1.00 82.69 169 THR A N 1
ATOM 1323 C CA . THR A 1 169 ? 19.768 -25.264 15.855 1.00 82.69 169 THR A CA 1
ATOM 1324 C C . THR A 1 169 ? 20.701 -24.059 16.030 1.00 82.69 169 THR A C 1
ATOM 1326 O O . THR A 1 169 ? 21.393 -23.919 17.041 1.00 82.69 169 THR A O 1
ATOM 1329 N N . ARG A 1 170 ? 20.764 -23.162 15.039 1.00 81.50 170 ARG A N 1
ATOM 1330 C CA . ARG A 1 170 ? 21.578 -21.936 15.125 1.00 81.50 170 ARG A CA 1
ATOM 1331 C C . ARG A 1 170 ? 20.973 -20.910 16.079 1.00 81.50 170 ARG A C 1
ATOM 1333 O O . ARG A 1 170 ? 21.720 -20.232 16.789 1.00 81.50 170 ARG A O 1
ATOM 1340 N N . LEU A 1 171 ? 19.648 -20.794 16.099 1.00 80.00 171 LEU A N 1
ATOM 1341 C CA . LEU A 1 171 ? 18.932 -19.892 16.998 1.00 80.00 171 LEU A CA 1
ATOM 1342 C C . LEU A 1 171 ? 19.026 -20.358 18.453 1.00 80.00 171 LEU A C 1
ATOM 1344 O O . LEU A 1 171 ? 19.304 -19.532 19.313 1.00 80.00 171 LEU A O 1
ATOM 1348 N N . GLU A 1 172 ? 18.922 -21.659 18.725 1.00 78.88 172 GLU A N 1
ATOM 1349 C CA . GLU A 1 172 ? 19.131 -22.233 20.065 1.00 78.88 172 GLU A CA 1
ATOM 1350 C C . GLU A 1 172 ? 20.499 -21.874 20.658 1.00 78.88 172 GLU A C 1
ATOM 1352 O O . GLU A 1 172 ? 20.623 -21.630 21.854 1.00 78.88 172 GLU A O 1
ATOM 1357 N N . LYS A 1 173 ? 21.538 -21.789 19.819 1.00 81.31 173 LYS A N 1
ATOM 1358 C CA . LYS A 1 173 ? 22.897 -21.432 20.258 1.00 81.31 173 LYS A CA 1
ATOM 1359 C C . LYS A 1 173 ? 23.097 -19.944 20.541 1.00 81.31 173 LYS A C 1
ATOM 1361 O O . LYS A 1 173 ? 24.089 -19.585 21.168 1.00 81.31 173 LYS A O 1
ATOM 1366 N N . THR A 1 174 ? 22.233 -19.074 20.021 1.00 79.88 174 THR A N 1
ATOM 1367 C CA . THR A 1 174 ? 22.467 -17.618 19.994 1.00 79.88 174 THR A CA 1
ATOM 1368 C C . THR A 1 174 ? 21.397 -16.808 20.714 1.00 79.88 174 THR A C 1
ATOM 1370 O O . THR A 1 174 ? 21.689 -15.710 21.187 1.00 79.88 174 THR A O 1
ATOM 1373 N N . ALA A 1 175 ? 20.173 -17.319 20.820 1.00 71.06 175 ALA A N 1
ATOM 1374 C CA . ALA A 1 175 ? 19.053 -16.611 21.412 1.00 71.06 175 ALA A CA 1
ATOM 1375 C C . ALA A 1 175 ? 18.886 -16.978 22.902 1.00 71.06 175 ALA A C 1
ATOM 1377 O O . ALA A 1 175 ? 18.920 -18.156 23.252 1.00 71.06 175 ALA A O 1
ATOM 1378 N N . PRO A 1 176 ? 18.646 -16.001 23.797 1.00 72.50 176 PRO A N 1
ATOM 1379 C CA . PRO A 1 176 ? 18.384 -16.241 25.217 1.00 72.50 176 PRO A CA 1
ATOM 1380 C C . PRO A 1 176 ? 16.926 -16.684 25.435 1.00 72.50 176 PRO A C 1
ATOM 1382 O O . PRO A 1 176 ? 16.157 -16.033 26.142 1.00 72.50 176 PRO A O 1
ATOM 1385 N N . VAL A 1 177 ? 16.513 -17.760 24.771 1.00 72.12 177 VAL A N 1
ATOM 1386 C CA . VAL A 1 177 ? 15.154 -18.312 24.830 1.00 72.12 177 VAL A CA 1
ATOM 1387 C C . VAL A 1 177 ? 15.210 -19.749 25.329 1.00 72.12 177 VAL A C 1
ATOM 1389 O O . VAL A 1 177 ? 16.111 -20.503 24.981 1.00 72.12 177 VAL A O 1
ATOM 1392 N N . LYS A 1 178 ? 14.263 -20.106 26.200 1.00 59.06 178 LYS A N 1
ATOM 1393 C CA . LYS A 1 178 ? 14.274 -21.388 26.914 1.00 59.06 178 LYS A CA 1
ATOM 1394 C C . LYS A 1 178 ? 13.792 -22.551 26.047 1.00 59.06 178 LYS A C 1
ATOM 1396 O O . LYS A 1 178 ? 14.317 -23.646 26.178 1.00 59.06 178 LYS A O 1
ATOM 1401 N N . ASP A 1 179 ? 12.829 -22.285 25.168 1.00 61.91 179 ASP A N 1
ATOM 1402 C CA . ASP A 1 179 ? 12.240 -23.272 24.272 1.00 61.91 179 ASP A CA 1
ATOM 1403 C C . ASP A 1 179 ? 11.977 -22.633 22.900 1.00 61.91 179 ASP A C 1
ATOM 1405 O O . ASP A 1 179 ? 11.395 -21.547 22.811 1.00 61.91 179 ASP A O 1
ATOM 1409 N N . LEU A 1 180 ? 12.398 -23.310 21.832 1.00 66.62 180 LEU A N 1
ATOM 1410 C CA . LEU A 1 180 ? 12.152 -22.929 20.444 1.00 66.62 180 LEU A CA 1
ATOM 1411 C C . LEU A 1 180 ? 11.440 -24.084 19.739 1.00 66.62 180 LEU A C 1
ATOM 1413 O O . LEU A 1 180 ? 11.857 -25.233 19.833 1.00 66.62 180 LEU A O 1
ATOM 1417 N N . TYR A 1 181 ? 10.370 -23.774 19.012 1.00 64.06 181 TYR A N 1
ATOM 1418 C CA . TYR A 1 181 ? 9.608 -24.757 18.248 1.00 64.06 181 TYR A CA 1
ATOM 1419 C C . TYR A 1 181 ? 9.354 -24.229 16.842 1.00 64.06 181 TYR A C 1
ATOM 1421 O O . TYR A 1 181 ? 9.093 -23.039 16.651 1.00 64.06 181 TYR A O 1
ATOM 1429 N N . LEU A 1 182 ? 9.378 -25.128 15.859 1.00 66.00 182 LEU A N 1
ATOM 1430 C CA . LEU A 1 182 ? 8.822 -24.839 14.542 1.00 66.00 182 LEU A CA 1
ATOM 1431 C C . LEU A 1 182 ? 7.292 -24.798 14.677 1.00 66.00 182 LEU A C 1
ATOM 1433 O O . LEU A 1 182 ? 6.675 -25.797 15.040 1.00 66.00 182 LEU A O 1
ATOM 1437 N N . ALA A 1 183 ? 6.688 -23.636 14.428 1.00 58.38 183 ALA A N 1
ATOM 1438 C CA . ALA A 1 183 ? 5.240 -23.444 14.467 1.00 58.38 183 ALA A CA 1
ATOM 1439 C C . ALA A 1 183 ? 4.654 -23.333 13.048 1.00 58.38 183 ALA A C 1
ATOM 1441 O O . ALA A 1 183 ? 5.316 -22.824 12.144 1.00 58.38 183 ALA A O 1
ATOM 1442 N N . GLY A 1 184 ? 3.406 -23.796 12.886 1.00 54.72 184 GLY A N 1
ATOM 1443 C CA . GLY A 1 184 ? 2.641 -23.780 11.630 1.00 54.72 184 GLY A CA 1
ATOM 1444 C C . GLY A 1 184 ? 2.236 -25.188 11.171 1.00 54.72 184 GLY A C 1
ATOM 1445 O O . GLY A 1 184 ? 3.088 -26.030 10.909 1.00 54.72 184 GLY A O 1
ATOM 1446 N N . SER A 1 185 ? 0.928 -25.463 11.081 1.00 47.81 185 SER A N 1
ATOM 1447 C CA . SER A 1 185 ? 0.375 -26.769 10.664 1.00 47.81 185 SER A CA 1
ATOM 1448 C C . SER A 1 185 ? 0.243 -26.929 9.145 1.00 47.81 185 SER A C 1
ATOM 1450 O O . SER A 1 185 ? 0.106 -28.044 8.640 1.00 47.81 185 SER A O 1
ATOM 1452 N N . HIS A 1 186 ? 0.302 -25.830 8.396 1.00 43.19 186 HIS A N 1
ATOM 1453 C CA . HIS A 1 186 ? 0.155 -25.821 6.949 1.00 43.19 186 HIS A CA 1
ATOM 1454 C C . HIS A 1 186 ? 1.278 -24.993 6.351 1.00 43.19 186 HIS A C 1
ATOM 1456 O O . HIS A 1 186 ? 1.239 -23.769 6.384 1.00 43.19 186 HIS A O 1
ATOM 1462 N N . SER A 1 187 ? 2.256 -25.718 5.811 1.00 37.91 187 SER A N 1
ATOM 1463 C CA . SER A 1 187 ? 3.413 -25.189 5.103 1.00 37.91 187 SER A CA 1
ATOM 1464 C C . SER A 1 187 ? 4.420 -24.459 5.996 1.00 37.91 187 SER A C 1
ATOM 1466 O O . SER A 1 187 ? 4.100 -23.532 6.731 1.00 37.91 187 SER A O 1
ATOM 1468 N N . LEU A 1 188 ? 5.701 -24.757 5.797 1.00 41.28 188 LEU A N 1
ATOM 1469 C CA . LEU A 1 188 ? 6.811 -23.869 6.150 1.00 41.28 188 LEU A CA 1
ATOM 1470 C C . LEU A 1 188 ? 6.789 -22.547 5.331 1.00 41.28 188 LEU A C 1
ATOM 1472 O O . LEU A 1 188 ? 7.843 -21.996 5.025 1.00 41.28 188 LEU A O 1
ATOM 1476 N N . ASP A 1 189 ? 5.611 -22.037 4.950 1.00 40.53 189 ASP A N 1
ATOM 1477 C CA . ASP A 1 189 ? 5.428 -20.752 4.263 1.00 40.53 189 ASP A CA 1
ATOM 1478 C C . ASP A 1 189 ? 5.848 -19.601 5.188 1.00 40.53 189 ASP A C 1
ATOM 1480 O O . ASP A 1 189 ? 6.387 -18.586 4.744 1.00 40.53 189 ASP A O 1
ATOM 1484 N N . GLU A 1 190 ? 5.677 -19.792 6.497 1.00 37.19 190 GLU A N 1
ATOM 1485 C CA . GLU A 1 190 ? 5.985 -18.788 7.505 1.00 37.19 190 GLU A CA 1
ATOM 1486 C C . GLU A 1 190 ? 7.433 -18.816 7.985 1.00 37.19 190 GLU A C 1
ATOM 1488 O O . GLU A 1 190 ? 7.851 -17.832 8.562 1.00 37.19 190 GLU A O 1
ATOM 1493 N N . ILE A 1 191 ? 8.264 -19.835 7.743 1.00 39.75 191 ILE A N 1
ATOM 1494 C CA . ILE A 1 191 ? 9.608 -19.872 8.371 1.00 39.75 191 ILE A CA 1
ATOM 1495 C C . ILE A 1 191 ? 10.565 -18.803 7.808 1.00 39.75 191 ILE A C 1
ATOM 1497 O O . ILE A 1 191 ? 11.474 -18.350 8.505 1.00 39.75 191 ILE A O 1
ATOM 1501 N N . VAL A 1 192 ? 10.293 -18.277 6.608 1.00 36.19 192 VAL A N 1
ATOM 1502 C CA . VAL A 1 192 ? 10.983 -17.083 6.082 1.00 36.19 192 VAL A CA 1
ATOM 1503 C C . VAL A 1 192 ? 10.374 -15.772 6.614 1.00 36.19 192 VAL A C 1
ATOM 1505 O O . VAL A 1 192 ? 11.109 -14.801 6.803 1.00 36.19 192 VAL A O 1
ATOM 1508 N N . ASP A 1 193 ? 9.070 -15.733 6.909 1.00 30.83 193 ASP A N 1
ATOM 1509 C CA . ASP A 1 193 ? 8.395 -14.561 7.500 1.00 30.83 193 ASP A CA 1
ATOM 1510 C C . ASP A 1 193 ? 8.567 -14.497 9.046 1.00 30.83 193 ASP A C 1
ATOM 1512 O O . ASP A 1 193 ? 8.667 -13.411 9.616 1.00 30.83 193 ASP A O 1
ATOM 1516 N N . ALA A 1 194 ? 8.746 -15.633 9.725 1.00 35.47 194 ALA A N 1
ATOM 1517 C CA . ALA A 1 194 ? 8.972 -15.794 11.164 1.00 35.47 194 ALA A CA 1
ATOM 1518 C C . ALA A 1 194 ? 10.405 -15.431 11.569 1.00 35.47 194 ALA A C 1
ATOM 1520 O O . ALA A 1 194 ? 10.620 -14.904 12.658 1.00 35.47 194 ALA A O 1
ATOM 1521 N N . ALA A 1 195 ? 11.381 -15.575 10.663 1.00 35.56 195 ALA A N 1
ATOM 1522 C CA . ALA A 1 195 ? 12.729 -15.045 10.872 1.00 35.56 195 ALA A CA 1
ATOM 1523 C C . ALA A 1 195 ? 12.754 -13.503 11.004 1.00 35.56 195 ALA A C 1
ATOM 1525 O O . ALA A 1 195 ? 13.725 -12.944 11.510 1.00 35.56 195 ALA A O 1
ATOM 1526 N N . ARG A 1 196 ? 11.686 -12.800 10.587 1.00 30.59 196 ARG A N 1
ATOM 1527 C CA . ARG A 1 196 ? 11.499 -11.351 10.803 1.00 30.59 196 ARG A CA 1
ATOM 1528 C C . ARG A 1 196 ? 10.614 -11.012 12.005 1.00 30.59 196 ARG A C 1
ATOM 1530 O O . ARG A 1 196 ? 10.490 -9.840 12.345 1.00 30.59 196 ARG A O 1
ATOM 1537 N N . GLY A 1 197 ? 10.018 -12.010 12.648 1.00 34.16 197 GLY A N 1
ATOM 1538 C CA . GLY A 1 197 ? 9.077 -11.851 13.749 1.00 34.16 197 GLY A CA 1
ATOM 1539 C C . GLY A 1 197 ? 9.348 -12.862 14.851 1.00 34.16 197 GLY A C 1
ATOM 1540 O O . GLY A 1 197 ? 8.492 -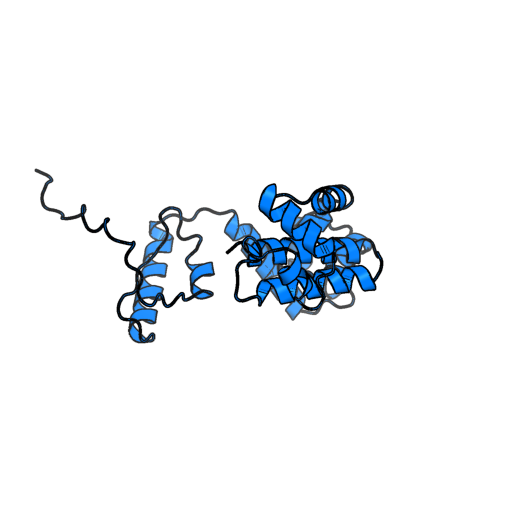13.694 15.140 1.00 34.16 197 GLY A O 1
ATOM 1541 N N . LEU A 1 198 ? 10.525 -12.781 15.480 1.00 31.78 198 LEU A N 1
ATOM 1542 C CA . LEU A 1 198 ? 10.776 -13.429 16.768 1.00 31.78 198 LEU A CA 1
ATOM 1543 C C . LEU A 1 198 ? 9.764 -12.881 17.784 1.00 31.78 198 LEU A C 1
ATOM 1545 O O . LEU A 1 198 ? 9.962 -11.822 18.375 1.00 31.78 198 LEU A O 1
ATOM 1549 N N . LYS A 1 199 ? 8.651 -13.592 17.975 1.00 32.00 199 LYS A N 1
ATOM 1550 C CA . LYS A 1 199 ? 7.798 -13.398 19.144 1.00 32.00 199 LYS A CA 1
ATOM 1551 C C . LYS A 1 199 ? 8.460 -14.120 20.306 1.00 32.00 199 LYS A C 1
ATOM 1553 O O . LYS A 1 199 ? 8.381 -15.338 20.417 1.00 32.00 199 LYS A O 1
ATOM 1558 N N . THR A 1 200 ? 9.097 -13.360 21.187 1.00 31.72 200 THR A N 1
ATOM 1559 C CA . THR A 1 200 ? 9.392 -13.814 22.543 1.00 31.72 200 THR A CA 1
ATOM 1560 C C . THR A 1 200 ? 8.068 -13.850 23.304 1.00 31.72 200 THR A C 1
ATOM 1562 O O . THR A 1 200 ? 7.632 -12.861 23.889 1.00 31.72 200 THR A O 1
ATOM 1565 N N . THR A 1 201 ? 7.346 -14.969 23.258 1.00 32.59 201 THR A N 1
ATOM 1566 C CA . THR A 1 201 ? 6.185 -15.127 24.137 1.00 32.59 201 THR A CA 1
ATOM 1567 C C . THR A 1 201 ? 6.680 -15.379 25.552 1.00 32.59 201 THR A C 1
ATOM 1569 O O . THR A 1 201 ? 6.967 -16.509 25.940 1.00 32.59 201 THR A O 1
ATOM 1572 N N . GLY A 1 202 ? 6.767 -14.296 26.325 1.00 28.56 202 GLY A N 1
ATOM 1573 C CA . GLY A 1 202 ? 6.569 -14.362 27.762 1.00 28.56 202 GLY A CA 1
ATOM 1574 C C . GLY A 1 202 ? 5.174 -14.924 28.036 1.00 28.56 202 GLY A C 1
ATOM 1575 O O . GLY A 1 202 ? 4.180 -14.406 27.537 1.00 28.56 202 GLY A O 1
ATOM 1576 N N . THR A 1 203 ? 5.157 -16.034 28.763 1.00 38.12 203 THR A N 1
ATOM 1577 C CA . THR A 1 203 ? 4.077 -16.581 29.592 1.00 38.12 203 THR A CA 1
ATOM 1578 C C . THR A 1 203 ? 2.636 -16.223 29.189 1.00 38.12 203 THR A C 1
ATOM 1580 O O . THR A 1 203 ? 2.090 -15.215 29.629 1.00 38.12 203 THR A O 1
ATOM 1583 N N . SER A 1 204 ? 1.957 -17.114 28.457 1.00 28.03 204 SER A N 1
ATOM 1584 C CA . SER A 1 204 ? 0.497 -17.246 28.575 1.00 28.03 204 SER A CA 1
ATOM 1585 C C . SER A 1 204 ? 0.031 -18.694 28.307 1.00 28.03 204 SER A C 1
ATOM 1587 O O . SER A 1 204 ? 0.534 -19.326 27.375 1.00 28.03 204 SER A O 1
ATOM 1589 N N . PRO A 1 205 ? -0.881 -19.259 29.126 1.00 31.25 205 PRO A N 1
ATOM 1590 C CA . PRO A 1 205 ? -1.067 -20.702 29.300 1.00 31.25 205 PRO A CA 1
ATOM 1591 C C . PRO A 1 205 ? -2.163 -21.303 28.399 1.00 31.25 205 PRO A C 1
ATOM 1593 O O . PRO A 1 205 ? -3.127 -21.875 28.900 1.00 31.25 205 PRO A O 1
ATOM 1596 N N . LEU A 1 206 ? -2.039 -21.190 27.072 1.00 28.52 206 LEU A N 1
ATOM 1597 C CA . LEU A 1 206 ? -3.026 -21.774 26.138 1.00 28.52 206 LEU A CA 1
ATOM 1598 C C . LEU A 1 206 ? -2.442 -22.645 25.015 1.00 28.52 206 LEU A C 1
ATOM 1600 O O . LEU A 1 206 ? -3.107 -22.900 24.018 1.00 28.52 206 LEU A O 1
ATOM 1604 N N . LEU A 1 207 ? -1.245 -23.198 25.203 1.00 31.72 207 LEU A N 1
ATOM 1605 C CA . LEU A 1 207 ? -0.758 -24.320 24.388 1.00 31.72 207 LEU A CA 1
ATOM 1606 C C . LEU A 1 207 ? -0.560 -25.560 25.263 1.00 31.72 207 LEU A C 1
ATOM 1608 O O . LEU A 1 207 ? 0.496 -26.184 25.287 1.00 31.72 207 LEU A O 1
ATOM 1612 N N . THR A 1 208 ? -1.610 -25.914 26.002 1.00 29.44 208 THR A N 1
ATOM 1613 C CA . THR A 1 208 ? -1.778 -27.281 26.489 1.00 29.44 208 THR A CA 1
ATOM 1614 C C . THR A 1 208 ? -2.415 -28.083 25.358 1.00 29.44 208 THR A C 1
ATOM 1616 O O . THR A 1 208 ? -3.463 -27.704 24.839 1.00 29.44 208 THR A O 1
ATOM 1619 N N . THR A 1 209 ? -1.811 -29.233 25.056 1.00 30.72 209 THR A N 1
ATOM 1620 C CA . THR A 1 209 ? -2.310 -30.325 24.194 1.00 30.72 209 THR A CA 1
ATOM 1621 C C . THR A 1 209 ? -1.932 -30.279 22.707 1.00 30.72 209 THR A C 1
ATOM 1623 O O . THR A 1 209 ? -2.776 -30.088 21.845 1.00 30.72 209 THR A O 1
ATOM 1626 N N . GLN A 1 210 ? -0.674 -30.607 22.395 1.00 30.19 210 GLN A N 1
ATOM 1627 C CA . GLN A 1 210 ? -0.384 -31.728 21.480 1.00 30.19 210 GLN A CA 1
ATOM 1628 C C . GLN A 1 210 ? 1.060 -32.225 21.667 1.00 30.19 210 GLN A C 1
ATOM 1630 O O . GLN A 1 210 ? 1.911 -32.155 20.790 1.00 30.19 210 GLN A O 1
ATOM 1635 N N . LYS A 1 211 ? 1.340 -32.737 22.870 1.00 32.22 211 LYS A N 1
ATOM 1636 C CA . LYS A 1 211 ? 2.478 -33.625 23.134 1.00 32.22 211 LYS A CA 1
ATOM 1637 C C . LYS A 1 211 ? 1.918 -35.012 23.430 1.00 32.22 211 LYS A C 1
ATOM 1639 O O . LYS A 1 211 ? 1.880 -35.444 24.573 1.00 32.22 211 LYS A O 1
ATOM 1644 N N . ALA A 1 212 ? 1.383 -35.654 22.403 1.00 30.98 212 ALA A N 1
ATOM 1645 C CA . ALA A 1 212 ? 1.029 -37.066 22.408 1.00 30.98 212 ALA A CA 1
ATOM 1646 C C . ALA A 1 212 ? 0.870 -37.498 20.952 1.00 30.98 212 ALA A C 1
ATOM 1648 O O . ALA A 1 212 ? 0.275 -36.762 20.171 1.00 30.98 212 ALA A O 1
ATOM 1649 N N . LEU A 1 213 ? 1.358 -38.698 20.639 1.00 30.56 213 LEU A N 1
ATOM 1650 C CA . LEU A 1 213 ? 1.371 -39.344 19.322 1.00 30.56 213 LEU A CA 1
ATOM 1651 C C . LEU A 1 213 ? 2.565 -38.945 18.457 1.00 30.56 213 LEU A C 1
ATOM 1653 O O . LEU A 1 213 ? 2.441 -38.202 17.496 1.00 30.56 213 LEU A O 1
ATOM 1657 N N . LEU A 1 214 ? 3.730 -39.466 18.838 1.00 32.34 214 LEU A N 1
ATOM 1658 C CA . LEU A 1 214 ? 4.585 -40.295 17.977 1.00 32.34 214 LEU A CA 1
ATOM 1659 C C . LEU A 1 214 ? 5.656 -40.940 18.884 1.00 32.34 214 LEU A C 1
ATOM 1661 O O . LEU A 1 214 ? 6.850 -40.693 18.749 1.00 32.34 214 LEU A O 1
ATOM 1665 N N . SER A 1 215 ? 5.198 -41.739 19.863 1.00 28.45 215 SER A N 1
ATOM 1666 C CA . SER A 1 215 ? 6.038 -42.799 20.436 1.00 28.45 215 SER A CA 1
ATOM 1667 C C . SER A 1 215 ? 5.952 -43.996 19.500 1.00 28.45 215 SER A C 1
ATOM 1669 O O . SER A 1 215 ? 4.879 -44.350 19.014 1.00 28.45 215 SER A O 1
ATOM 1671 N N . ARG A 1 216 ? 7.108 -44.565 19.195 1.00 33.97 216 ARG A N 1
ATOM 1672 C CA . ARG A 1 216 ? 7.361 -45.489 18.094 1.00 33.97 216 ARG A CA 1
ATOM 1673 C C . ARG A 1 216 ? 7.290 -46.950 18.566 1.00 33.97 216 ARG A C 1
ATOM 1675 O O . ARG A 1 216 ? 8.125 -47.743 18.154 1.00 33.97 216 ARG A O 1
ATOM 1682 N N . GLU A 1 217 ? 6.330 -47.281 19.436 1.00 32.72 217 GLU A N 1
ATOM 1683 C CA . GLU A 1 217 ? 6.250 -48.598 20.102 1.00 32.72 217 GLU A CA 1
ATOM 1684 C C . GLU A 1 217 ? 4.913 -49.354 19.950 1.00 32.72 217 GLU A C 1
ATOM 1686 O O . GLU A 1 217 ? 4.860 -50.516 20.326 1.00 32.72 217 GLU A O 1
ATOM 1691 N N . ASP A 1 218 ? 3.885 -48.798 19.297 1.00 31.59 218 ASP A N 1
ATOM 1692 C CA . ASP A 1 218 ? 2.586 -49.488 19.112 1.00 31.59 218 ASP A CA 1
ATOM 1693 C C . ASP A 1 218 ? 2.274 -49.861 17.648 1.00 31.59 218 ASP A C 1
ATOM 1695 O O . ASP A 1 218 ? 1.151 -49.709 17.171 1.00 31.59 218 ASP A O 1
ATOM 1699 N N . TRP A 1 219 ? 3.271 -50.355 16.912 1.00 35.44 219 TRP A N 1
ATOM 1700 C CA . TRP A 1 219 ? 3.047 -51.060 15.642 1.00 35.44 219 TRP A CA 1
ATOM 1701 C C . TRP A 1 219 ? 3.544 -52.498 15.793 1.00 35.44 219 TRP A C 1
ATOM 1703 O O . TRP A 1 219 ? 4.695 -52.800 15.475 1.00 35.44 219 TRP A O 1
ATOM 1713 N N . ALA A 1 220 ? 2.675 -53.341 16.355 1.00 38.78 220 ALA A N 1
ATOM 1714 C CA . ALA A 1 220 ? 2.730 -54.789 16.171 1.00 38.78 220 ALA A CA 1
ATOM 1715 C C . ALA A 1 220 ? 2.448 -55.155 14.704 1.00 38.78 220 ALA A C 1
ATOM 1717 O O . ALA A 1 220 ? 1.659 -54.424 14.058 1.00 38.78 220 ALA A O 1
#

Foldseek 3Di:
DCLQVQLVLLLVLLLLCVLVVHDPVSSVLSNLLSVQSNVDPDNLLPDDLVVQCVGPSQHNVNSVQSPVCSVVVDGVSSVVSCVVDQVLLVQQCQQPLQGSVNSSQCCVPVVGRHLVSLLVCLVVVVSCVDPPDDVVSSVSRNVSSVLVVVLVDADDCVVCVVVLVVVQVVCVVPPPADDDDDDDPPGPSCVVVVVVPPPPDDDDPDPDDDPDDDDPPPDD

Radius of gyration: 22.07 Å; chains: 1; bounding box: 40×71×51 Å